Protein AF-A0AAW0XT68-F1 (afdb_monomer_lite)

InterPro domains:
  IPR008476 Protein PBDC1, metazoa/fungi [PTHR13410] (54-201)
  IPR021148 Polysaccharide biosynthesis domain [PF04669] (65-189)
  IPR023139 PBDC1-like domain superfamily [G3DSA:1.10.3560.10] (61-191)

Organism: Cherax quadricarinatus (NCBI:txid27406)

Foldseek 3Di:
DDDDDDDPPPPDDDDPPDPDPDAPVRLCVQQVVDDDPPDDDDDDDDDDDDDDPPPPVPPPRPVVVRVVLVVVQVVVQLVVLLCLQPDQLLPDDPDPCLVVLQVLLCVLCVPADLQAHDPCCRRPPVNSVSVVVVLVVCPVPDPQQQRKHKDFRHLQDGDDPVGIDIDGPSVRSNSSSCCSNVVSSVNSNVVDHRDDDDDDPPD

Radius of gyration: 21.52 Å; chains: 1; bounding box: 59×47×76 Å

Secondary structure (DSSP, 8-state):
-----------PPPPGGG-PPPPHHHHHHHTTSS---------------------GGGS---HHHHHHHHHHHHHHHHHHHHHHHHS-GGG--SSTTHHHHHHHHHHH-TT--SSB--THHHHSHHHHHHHHHHHHHTTTTSTTTT-EEEEESBTTS---TTSEEEEEHHHHHHHHHHHHHHTTTTTHHHH--PPP-------

Sequence (203 aa):
CGGGARVSTQLQAPTPENRRMPTQEEIFAELGIFGDVATAGGGGGAGKSGGAAINAEELGNDSTMEELWAMKAMEHSEIHFNLLCAVDPRLLKLTPKDDVIYSSFRKEFPDFNVGKLVENDLKSPDAKEKWRPFCMAFEKEIEDYSFATLVRIDSEDEYSESNTILVTRIQFFCIEIARNREGFNDSIRTKFKPKPRTKKNRQ

Structure (mmCIF, N/CA/C/O backbone):
data_AF-A0AAW0XT68-F1
#
_entry.id   AF-A0AAW0XT68-F1
#
loop_
_atom_site.group_PDB
_atom_site.id
_atom_site.type_symbol
_atom_site.label_atom_id
_atom_site.label_alt_id
_atom_site.label_comp_id
_atom_site.label_asym_id
_atom_site.label_entity_id
_atom_site.label_seq_id
_atom_site.pdbx_PDB_ins_code
_atom_site.Cartn_x
_atom_site.Cartn_y
_atom_site.Cartn_z
_atom_site.occupancy
_atom_site.B_iso_or_equiv
_atom_site.auth_seq_id
_atom_site.auth_comp_id
_atom_site.auth_asym_id
_atom_site.auth_atom_id
_atom_site.pdbx_PDB_model_num
ATOM 1 N N . CYS A 1 1 ? -14.176 7.448 62.639 1.00 39.59 1 CYS A N 1
ATOM 2 C CA . CYS A 1 1 ? -14.720 7.790 61.309 1.00 39.59 1 CYS A CA 1
ATOM 3 C C . CYS A 1 1 ? -13.576 8.248 60.411 1.00 39.59 1 CYS A C 1
ATOM 5 O O . CYS A 1 1 ? -13.197 9.407 60.484 1.00 39.59 1 CYS A O 1
ATOM 7 N N . GLY A 1 2 ? -12.960 7.336 59.655 1.00 35.56 2 GLY A N 1
ATOM 8 C CA . GLY A 1 2 ? -11.894 7.656 58.699 1.00 35.56 2 GLY A CA 1
ATOM 9 C C . GLY A 1 2 ? -12.381 7.341 57.290 1.00 35.56 2 GLY A C 1
ATOM 10 O O . GLY A 1 2 ? -12.535 6.171 56.953 1.00 35.56 2 GLY A O 1
ATOM 11 N N . GLY A 1 3 ? -12.699 8.373 56.509 1.00 35.31 3 GLY A N 1
ATOM 12 C CA . GLY A 1 3 ? -13.118 8.242 55.115 1.00 35.31 3 GLY A CA 1
ATOM 13 C C . GLY A 1 3 ? -11.907 8.319 54.193 1.00 35.31 3 GLY A C 1
ATOM 14 O O . GLY A 1 3 ? -11.334 9.390 54.024 1.00 35.31 3 GLY A O 1
ATOM 15 N N . GLY A 1 4 ? -11.512 7.184 53.615 1.00 34.31 4 GLY A N 1
ATOM 16 C CA . GLY A 1 4 ? -10.516 7.129 52.548 1.00 34.31 4 GLY A CA 1
ATOM 17 C C . GLY A 1 4 ? -11.136 7.558 51.219 1.00 34.31 4 GLY A C 1
ATOM 18 O O . GLY A 1 4 ? -12.029 6.886 50.705 1.00 34.31 4 GLY A O 1
ATOM 19 N N . ALA A 1 5 ? -10.667 8.674 50.665 1.00 40.66 5 ALA A N 1
ATOM 20 C CA . ALA A 1 5 ? -11.022 9.113 49.322 1.00 40.66 5 ALA A CA 1
ATOM 21 C C . ALA A 1 5 ? -10.299 8.234 48.287 1.00 40.66 5 ALA A C 1
ATOM 23 O O . ALA A 1 5 ? -9.075 8.263 48.172 1.00 40.66 5 ALA A O 1
ATOM 24 N N . ARG A 1 6 ? -11.063 7.432 47.537 1.00 41.00 6 ARG A N 1
ATOM 25 C CA . ARG A 1 6 ? -10.581 6.742 46.335 1.00 41.00 6 ARG A CA 1
ATOM 26 C C . ARG A 1 6 ? -10.394 7.775 45.225 1.00 41.00 6 ARG A C 1
ATOM 28 O O . ARG A 1 6 ? -11.376 8.295 44.700 1.00 41.00 6 ARG A O 1
ATOM 35 N N . VAL A 1 7 ? -9.147 8.048 44.854 1.00 40.44 7 VAL A N 1
ATOM 36 C CA . VAL A 1 7 ? -8.821 8.768 43.618 1.00 40.44 7 VAL A CA 1
ATOM 37 C C . VAL A 1 7 ? -9.140 7.825 42.458 1.00 40.44 7 VAL A C 1
ATOM 39 O O . VAL A 1 7 ? -8.457 6.826 42.254 1.00 40.44 7 VAL A O 1
ATOM 42 N N . SER A 1 8 ? -10.239 8.094 41.753 1.00 37.78 8 SER A N 1
ATOM 43 C CA . SER A 1 8 ? -10.549 7.427 40.487 1.00 37.78 8 SER A CA 1
ATOM 44 C C . SER A 1 8 ? -9.688 8.058 39.402 1.00 37.78 8 SER A C 1
ATOM 46 O O . SER A 1 8 ? -9.983 9.157 38.940 1.00 37.78 8 SER A O 1
ATOM 48 N N . THR A 1 9 ? -8.615 7.379 39.010 1.00 39.28 9 THR A N 1
ATOM 49 C CA . THR A 1 9 ? -7.841 7.730 37.819 1.00 39.28 9 THR A CA 1
ATOM 50 C C . THR A 1 9 ? -8.699 7.389 36.600 1.00 39.28 9 THR A C 1
ATOM 52 O O . THR A 1 9 ? -8.754 6.238 36.171 1.00 39.28 9 THR A O 1
ATOM 55 N N . GLN A 1 10 ? -9.449 8.365 36.086 1.00 37.78 10 GLN A N 1
ATOM 56 C CA . GLN A 1 10 ? -10.095 8.241 34.781 1.00 37.78 10 GLN A CA 1
ATOM 57 C C . GLN A 1 10 ? -8.992 8.112 33.726 1.00 37.78 10 GLN A C 1
ATOM 59 O O . GLN A 1 10 ? -8.174 9.016 33.568 1.00 37.78 10 GLN A O 1
ATOM 64 N N . LEU A 1 11 ? -8.964 6.979 33.018 1.00 41.09 11 LEU A N 1
ATOM 65 C CA . LEU A 1 11 ? -8.266 6.864 31.741 1.00 41.09 11 LEU A CA 1
ATOM 66 C C . LEU A 1 11 ? -8.925 7.866 30.786 1.00 41.09 11 LEU A C 1
ATOM 68 O O . LEU A 1 11 ? -10.028 7.635 30.290 1.00 41.09 11 LEU A O 1
ATOM 72 N N . GLN A 1 12 ? -8.278 9.007 30.582 1.00 32.00 12 GLN A N 1
ATOM 73 C CA . GLN A 1 12 ? -8.699 9.990 29.597 1.00 32.00 12 GLN A CA 1
ATOM 74 C C . GLN A 1 12 ? -8.360 9.427 28.210 1.00 32.00 12 GLN A C 1
ATOM 76 O O . GLN A 1 12 ? -7.193 9.177 27.911 1.00 32.00 12 GL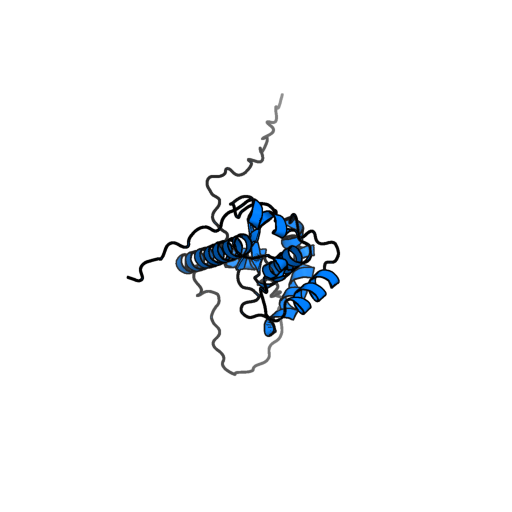N A O 1
ATOM 81 N N . ALA A 1 13 ? -9.373 9.191 27.374 1.00 34.94 13 ALA A N 1
ATOM 82 C CA . ALA A 1 13 ? -9.155 8.864 25.969 1.00 34.94 13 ALA A CA 1
ATOM 83 C C . ALA A 1 13 ? -8.429 10.039 25.277 1.00 34.94 13 ALA A C 1
ATOM 85 O O . ALA A 1 13 ? -8.786 11.193 25.540 1.00 34.94 13 ALA A O 1
ATOM 86 N N . PRO A 1 14 ? -7.419 9.788 24.424 1.00 36.59 14 PRO A N 1
ATOM 87 C CA . PRO A 1 14 ? -6.657 10.856 23.785 1.00 36.59 14 PRO A CA 1
ATOM 88 C C . PRO A 1 14 ? -7.547 11.670 22.834 1.00 36.59 14 PRO A C 1
ATOM 90 O O . PRO A 1 14 ? -8.273 11.118 22.007 1.00 36.59 14 PRO A O 1
ATOM 93 N N . THR A 1 15 ? -7.508 12.996 22.978 1.00 33.25 15 THR A N 1
ATOM 94 C CA . THR A 1 15 ? -8.238 13.963 22.150 1.00 33.25 15 THR A CA 1
ATOM 95 C C . THR A 1 15 ? -7.598 14.121 20.759 1.00 33.25 15 THR A C 1
ATOM 97 O O . THR A 1 15 ? -6.393 13.918 20.604 1.00 33.25 15 THR A O 1
ATOM 100 N N . PRO A 1 16 ? -8.378 14.511 19.731 1.00 44.88 16 PRO A N 1
ATOM 101 C CA . PRO A 1 16 ? -7.946 14.514 18.326 1.00 44.88 16 PRO A CA 1
ATOM 102 C C . PRO A 1 16 ? -6.938 15.616 17.942 1.00 44.88 16 PRO A C 1
ATOM 104 O O . PRO A 1 16 ? -6.528 15.677 16.789 1.00 44.88 16 PRO A O 1
ATOM 107 N N . GLU A 1 17 ? -6.521 16.481 18.869 1.00 32.38 17 GLU A N 1
ATOM 108 C CA . GLU A 1 17 ? -5.770 17.711 18.564 1.00 32.38 17 GLU A CA 1
ATOM 109 C C . GLU A 1 17 ? -4.236 17.558 18.620 1.00 32.38 17 GLU A C 1
ATOM 111 O O . GLU A 1 17 ? -3.517 18.529 18.423 1.00 32.38 17 GLU A O 1
ATOM 116 N N . ASN A 1 18 ? -3.695 16.354 18.848 1.00 38.09 18 ASN A N 1
ATOM 117 C CA . ASN A 1 18 ? -2.235 16.177 18.913 1.00 38.09 18 ASN A CA 1
ATOM 118 C C . ASN A 1 18 ? -1.701 14.894 18.253 1.00 38.09 18 ASN A C 1
ATOM 120 O O . ASN A 1 18 ? -0.734 14.296 18.727 1.00 38.09 18 ASN A O 1
ATOM 124 N N . ARG A 1 19 ? -2.311 14.452 17.145 1.00 49.34 19 ARG A N 1
ATOM 125 C CA . ARG A 1 19 ? -1.776 13.338 16.343 1.00 49.34 19 ARG A CA 1
ATOM 126 C C . ARG A 1 19 ? -0.662 13.825 15.413 1.00 49.34 19 ARG A C 1
ATOM 128 O O . ARG A 1 19 ? -0.880 14.092 14.236 1.00 49.34 19 ARG A O 1
ATOM 135 N N . ARG A 1 20 ? 0.546 13.948 15.968 1.00 49.12 20 ARG A N 1
ATOM 136 C CA . ARG A 1 20 ? 1.791 14.058 15.193 1.00 49.12 20 ARG A CA 1
ATOM 137 C C . ARG A 1 20 ? 2.015 12.735 14.448 1.00 49.12 20 ARG A C 1
ATOM 139 O O . ARG A 1 20 ? 1.831 11.673 15.039 1.00 49.12 20 ARG A O 1
ATOM 146 N N . MET A 1 21 ? 2.395 12.791 13.169 1.00 42.56 21 MET A N 1
ATOM 147 C CA . MET A 1 21 ? 2.857 11.591 12.462 1.00 42.56 21 MET A CA 1
ATOM 148 C C . MET A 1 21 ? 4.129 11.055 13.137 1.00 42.56 21 MET A C 1
ATOM 150 O O . MET A 1 21 ? 5.000 11.865 13.463 1.00 42.56 21 MET A O 1
ATOM 154 N N . PRO A 1 22 ? 4.230 9.733 13.360 1.00 50.94 22 PRO A N 1
ATOM 155 C CA . PRO A 1 22 ? 5.376 9.141 14.036 1.00 50.94 22 PRO A CA 1
ATOM 156 C C . PRO A 1 22 ? 6.672 9.444 13.276 1.00 50.94 22 PRO A C 1
ATOM 158 O O . PRO A 1 22 ? 6.685 9.484 12.044 1.00 50.94 22 PRO A O 1
ATOM 161 N N . THR A 1 23 ? 7.749 9.700 14.013 1.00 51.59 23 THR A N 1
ATOM 162 C CA . THR A 1 23 ? 9.077 10.008 13.464 1.00 51.59 23 THR A CA 1
ATOM 163 C C . THR A 1 23 ? 9.665 8.807 12.737 1.00 51.59 23 THR A C 1
ATOM 165 O O . THR A 1 23 ? 9.263 7.677 12.965 1.00 51.59 23 THR A O 1
ATOM 168 N N . GLN A 1 24 ? 10.668 9.004 11.886 1.00 47.56 24 GLN A N 1
ATOM 169 C CA . GLN A 1 24 ? 11.409 7.913 11.240 1.00 47.56 24 GLN A CA 1
ATOM 170 C C . GLN A 1 24 ? 11.837 6.802 12.213 1.00 47.56 24 GLN A C 1
ATOM 172 O O . GLN A 1 24 ? 11.720 5.618 11.901 1.00 47.56 24 GLN A O 1
ATOM 177 N N . GLU A 1 25 ? 12.340 7.185 13.381 1.00 54.19 25 GLU A N 1
ATOM 178 C CA . GLU A 1 25 ? 12.801 6.255 14.407 1.00 54.19 25 GLU A CA 1
ATOM 179 C C . GLU A 1 25 ? 11.629 5.560 15.091 1.00 54.19 25 GLU A C 1
ATOM 181 O O . GLU A 1 25 ? 11.692 4.358 15.319 1.00 54.19 25 GLU A O 1
ATOM 186 N N . GLU A 1 26 ? 10.532 6.276 15.345 1.00 59.34 26 GLU A N 1
ATOM 187 C CA . GLU A 1 26 ? 9.291 5.693 15.853 1.00 59.34 26 GLU A CA 1
ATOM 188 C C . GLU A 1 26 ? 8.678 4.737 14.832 1.00 59.34 26 GLU A C 1
ATOM 190 O O . GLU A 1 26 ? 8.235 3.664 15.208 1.00 59.34 26 GLU A O 1
ATOM 195 N N . ILE A 1 27 ? 8.735 5.065 13.542 1.00 58.69 27 ILE A N 1
ATOM 196 C CA . ILE A 1 27 ? 8.301 4.231 12.422 1.00 58.69 27 ILE A CA 1
ATOM 197 C C . ILE A 1 27 ? 9.179 2.987 12.331 1.00 58.69 27 ILE A C 1
ATOM 199 O O . ILE A 1 27 ? 8.672 1.881 12.191 1.00 58.69 27 ILE A O 1
ATOM 203 N N . PHE A 1 28 ? 10.499 3.129 12.419 1.00 58.59 28 PHE A N 1
ATOM 204 C CA . PHE A 1 28 ? 11.420 1.996 12.356 1.00 58.59 28 PHE A CA 1
ATOM 205 C C . PHE A 1 28 ? 11.386 1.135 13.622 1.00 58.59 28 PHE A C 1
ATOM 207 O O . PHE A 1 28 ? 11.528 -0.083 13.513 1.00 58.59 28 PHE A O 1
ATOM 214 N N . ALA A 1 29 ? 11.127 1.715 14.793 1.00 60.69 29 ALA A N 1
ATOM 215 C CA . ALA A 1 29 ? 10.884 0.993 16.040 1.00 60.69 29 ALA A CA 1
ATOM 216 C C . ALA A 1 29 ? 9.503 0.307 16.034 1.00 60.69 29 ALA A C 1
ATOM 218 O O . ALA A 1 29 ? 9.359 -0.851 16.440 1.00 60.69 29 ALA A O 1
ATOM 219 N N . GLU A 1 30 ? 8.479 0.971 15.502 1.00 54.44 30 GLU A N 1
ATOM 220 C CA . GLU A 1 30 ? 7.121 0.447 15.360 1.00 54.44 30 GLU A CA 1
ATOM 221 C C . GLU A 1 30 ? 7.068 -0.673 14.318 1.00 54.44 30 GLU A C 1
ATOM 223 O O . GLU A 1 30 ? 6.470 -1.713 14.577 1.00 54.44 30 GLU A O 1
ATOM 228 N N . LEU A 1 31 ? 7.775 -0.541 13.199 1.00 52.94 31 LEU A N 1
ATOM 229 C CA . LEU A 1 31 ? 7.933 -1.592 12.190 1.00 52.94 31 LEU A CA 1
ATOM 230 C C . LEU A 1 31 ? 8.998 -2.631 12.587 1.00 52.94 31 LEU A C 1
ATOM 232 O O . LEU A 1 31 ? 9.170 -3.636 11.899 1.00 52.94 31 LEU A O 1
ATOM 236 N N . GLY A 1 32 ? 9.701 -2.419 13.707 1.00 50.62 32 GLY A N 1
ATOM 237 C CA . GLY A 1 32 ? 10.701 -3.336 14.249 1.00 50.62 32 GLY A CA 1
ATOM 238 C C . GLY A 1 32 ? 11.903 -3.568 13.329 1.00 50.62 32 GLY A C 1
ATOM 239 O O . GLY A 1 32 ? 12.509 -4.633 13.421 1.00 50.62 32 GLY A O 1
ATOM 240 N N . ILE A 1 33 ? 12.220 -2.612 12.453 1.00 51.62 33 ILE A N 1
ATOM 241 C CA . ILE A 1 33 ? 13.300 -2.667 11.452 1.00 51.62 33 ILE A CA 1
ATOM 242 C C . ILE A 1 33 ? 14.661 -2.366 12.098 1.00 51.62 33 ILE A C 1
ATOM 244 O O . ILE A 1 33 ? 15.678 -2.899 11.664 1.00 51.62 33 ILE A O 1
ATOM 248 N N . PHE A 1 34 ? 14.677 -1.598 13.191 1.00 40.31 34 PHE A N 1
ATOM 249 C CA . PHE A 1 34 ? 15.833 -1.459 14.075 1.00 40.31 34 PHE A CA 1
ATOM 250 C C . PHE A 1 34 ? 15.418 -1.793 15.508 1.00 40.31 34 PHE A C 1
ATOM 252 O O . PHE A 1 34 ? 14.593 -1.104 16.098 1.00 40.31 34 PHE A O 1
ATOM 259 N N . GLY A 1 35 ? 15.972 -2.872 16.061 1.00 33.50 35 GLY A N 1
ATOM 260 C CA . GLY A 1 35 ? 15.772 -3.228 17.465 1.00 33.50 35 GLY A CA 1
ATOM 261 C C . GLY A 1 35 ? 15.779 -4.728 17.701 1.00 33.50 35 GLY A C 1
ATOM 262 O O . GLY A 1 35 ? 14.713 -5.304 17.884 1.00 33.50 35 GLY A O 1
ATOM 263 N N . ASP A 1 36 ? 16.975 -5.315 17.611 1.00 31.72 36 ASP A N 1
ATOM 264 C CA . ASP A 1 36 ? 17.537 -6.262 18.586 1.00 31.72 36 ASP A CA 1
ATOM 265 C C . ASP A 1 36 ? 19.065 -6.319 18.376 1.00 31.72 36 ASP A C 1
ATOM 267 O O . ASP A 1 36 ? 19.634 -7.343 18.000 1.00 31.72 36 ASP A O 1
ATOM 271 N N . VAL A 1 37 ? 19.767 -5.199 18.611 1.00 36.12 37 VA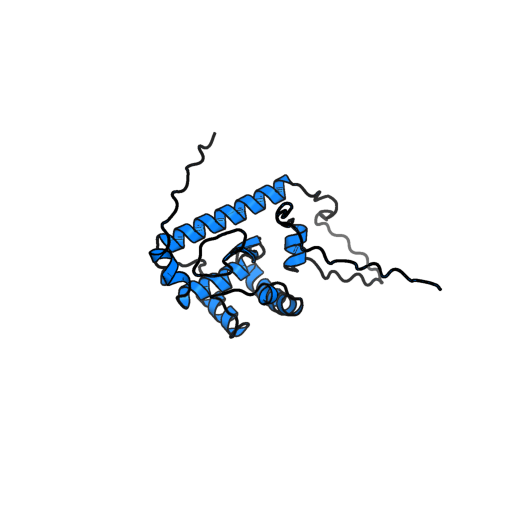L A N 1
ATOM 272 C CA . VAL A 1 37 ? 21.169 -5.309 19.042 1.00 36.12 37 VAL A CA 1
ATOM 273 C C . VAL A 1 37 ? 21.118 -5.573 20.542 1.00 36.12 37 VAL A C 1
ATOM 275 O O . VAL A 1 37 ? 21.054 -4.674 21.376 1.00 36.12 37 VAL A O 1
ATOM 278 N N . ALA A 1 38 ? 21.011 -6.852 20.887 1.00 33.16 38 ALA A N 1
ATOM 279 C CA . ALA A 1 38 ? 21.113 -7.283 22.265 1.00 33.16 38 ALA A CA 1
ATOM 280 C C . ALA A 1 38 ? 22.510 -6.920 22.789 1.00 33.16 38 ALA A C 1
ATOM 282 O O . ALA A 1 38 ? 23.517 -7.533 22.435 1.00 33.16 38 ALA A O 1
ATOM 283 N N . THR A 1 39 ? 22.558 -5.912 23.653 1.00 33.41 39 THR A N 1
ATOM 284 C CA . THR A 1 39 ? 23.671 -5.664 24.564 1.00 33.41 39 THR A CA 1
ATOM 285 C C . THR A 1 39 ? 23.817 -6.871 25.494 1.00 33.41 39 THR A C 1
ATOM 287 O O . THR A 1 39 ? 23.063 -7.021 26.452 1.00 33.41 39 THR A O 1
ATOM 290 N N . ALA A 1 40 ? 24.807 -7.725 25.232 1.00 34.84 40 ALA A N 1
ATOM 291 C CA . ALA A 1 40 ? 25.359 -8.675 26.196 1.00 34.84 40 ALA A CA 1
ATOM 292 C C . ALA A 1 40 ? 26.874 -8.780 25.955 1.00 34.84 40 ALA A C 1
ATOM 294 O O . ALA A 1 40 ? 27.324 -9.130 24.867 1.00 34.84 40 ALA A O 1
ATOM 295 N N . GLY A 1 41 ? 27.660 -8.363 26.948 1.00 30.69 41 GLY A N 1
ATOM 296 C CA . GLY A 1 41 ? 29.086 -8.086 26.801 1.00 30.69 41 GLY A CA 1
ATOM 297 C C . GLY A 1 41 ? 30.035 -9.286 26.872 1.00 30.69 41 GLY A C 1
ATOM 298 O O . GLY A 1 41 ? 29.674 -10.377 27.302 1.00 30.69 41 GLY A O 1
ATOM 299 N N . GLY A 1 42 ? 31.302 -8.995 26.550 1.00 29.19 42 GLY A N 1
ATOM 300 C CA . GLY A 1 42 ? 32.483 -9.691 27.073 1.00 29.19 42 GLY A CA 1
ATOM 301 C C . GLY A 1 42 ? 33.358 -10.418 26.044 1.00 29.19 42 GLY A C 1
ATOM 302 O O . GLY A 1 42 ? 33.003 -11.495 25.588 1.00 29.19 42 GLY A O 1
ATOM 303 N N . GLY A 1 43 ? 34.566 -9.891 25.793 1.00 27.86 43 GLY A N 1
ATOM 304 C CA . GLY A 1 43 ? 35.708 -10.665 25.269 1.00 27.86 43 GLY A CA 1
ATOM 305 C C . GLY A 1 43 ? 36.375 -10.073 24.025 1.00 27.86 43 GLY A C 1
ATOM 306 O O . GLY A 1 43 ? 35.794 -10.067 22.950 1.00 27.86 43 GLY A O 1
ATOM 307 N N . GLY A 1 44 ? 37.600 -9.561 24.183 1.00 31.77 44 GLY A N 1
ATOM 308 C CA . GLY A 1 44 ? 38.326 -8.790 23.171 1.00 31.77 44 GLY A CA 1
ATOM 309 C C . GLY A 1 44 ? 38.928 -9.568 21.995 1.00 31.77 44 GLY A C 1
ATOM 310 O O . GLY A 1 44 ? 39.074 -10.785 22.017 1.00 31.77 44 GLY A O 1
ATOM 311 N N . GLY A 1 45 ? 39.355 -8.805 20.986 1.00 28.78 45 GLY A N 1
ATOM 312 C CA . GLY A 1 45 ? 40.148 -9.276 19.852 1.00 28.78 45 GLY A CA 1
ATOM 313 C C . GLY A 1 45 ? 40.401 -8.141 18.859 1.00 28.78 45 GLY A C 1
ATOM 314 O O . GLY A 1 45 ? 39.471 -7.619 18.257 1.00 28.78 45 GLY A O 1
ATOM 315 N N . ALA A 1 46 ? 41.657 -7.718 18.733 1.00 41.44 46 ALA A N 1
ATOM 316 C CA . ALA A 1 46 ? 42.088 -6.626 17.868 1.00 41.44 46 ALA A CA 1
ATOM 317 C C . ALA A 1 46 ? 41.920 -6.952 16.370 1.00 41.44 46 ALA A C 1
ATOM 319 O O . ALA A 1 46 ? 42.314 -8.024 15.921 1.00 41.44 46 ALA A O 1
ATOM 320 N N . GLY A 1 47 ? 41.436 -5.982 15.588 1.00 32.28 47 GLY A N 1
ATOM 321 C CA . GLY A 1 47 ? 41.417 -6.044 14.125 1.00 32.28 47 GLY A CA 1
ATOM 322 C C . GLY A 1 47 ? 41.034 -4.701 13.501 1.00 32.28 47 GLY A C 1
ATOM 323 O O . GLY A 1 47 ? 39.861 -4.363 13.414 1.00 32.28 47 GLY A O 1
ATOM 324 N N . LYS A 1 48 ? 42.030 -3.916 13.072 1.00 37.09 48 LYS A N 1
ATOM 325 C CA . LYS A 1 48 ? 41.848 -2.709 12.248 1.00 37.09 48 LYS A CA 1
ATOM 326 C C . LYS A 1 48 ? 41.419 -3.100 10.829 1.00 37.09 48 LYS A C 1
ATOM 328 O O . LYS A 1 48 ? 42.151 -3.837 10.180 1.00 37.09 48 LYS A O 1
ATOM 333 N N . SER A 1 49 ? 40.354 -2.501 10.299 1.00 31.66 49 SER A N 1
ATOM 334 C CA . SER A 1 49 ? 40.308 -1.989 8.915 1.00 31.66 49 SER A CA 1
ATOM 335 C C . SER A 1 49 ? 39.064 -1.117 8.720 1.00 31.66 49 SER A C 1
ATOM 337 O O . SER A 1 49 ? 38.020 -1.371 9.309 1.00 31.66 49 SER A O 1
ATOM 339 N N . GLY A 1 50 ? 39.241 -0.012 7.997 1.00 41.00 50 GLY A N 1
ATOM 340 C CA . GLY A 1 50 ? 38.311 1.107 7.956 1.00 41.00 50 GLY A CA 1
ATOM 341 C C . GLY A 1 50 ? 37.048 0.867 7.133 1.00 41.00 50 GLY A C 1
ATOM 342 O O . GLY A 1 50 ? 37.082 0.310 6.041 1.00 41.00 50 GLY A O 1
ATOM 343 N N . GLY A 1 51 ? 35.960 1.404 7.663 1.00 29.27 51 GLY A N 1
ATOM 344 C CA . GLY A 1 51 ? 34.711 1.741 6.997 1.00 29.27 51 GLY A CA 1
ATOM 345 C C . GLY A 1 51 ? 34.017 2.710 7.946 1.00 29.27 51 GLY A C 1
ATOM 346 O O . GLY A 1 51 ? 33.943 2.419 9.137 1.00 29.27 51 GLY A O 1
ATOM 347 N N . ALA A 1 52 ? 33.663 3.901 7.469 1.00 34.09 52 ALA A N 1
ATOM 348 C CA . ALA A 1 52 ? 33.161 4.994 8.292 1.00 34.09 52 ALA A CA 1
ATOM 349 C C . ALA A 1 52 ? 32.021 4.516 9.206 1.00 34.09 52 ALA A C 1
ATOM 351 O O . ALA A 1 52 ? 30.929 4.202 8.737 1.00 34.09 52 ALA A O 1
ATOM 352 N N . ALA A 1 53 ? 32.300 4.457 10.509 1.00 36.88 53 ALA A N 1
ATOM 353 C CA . ALA A 1 53 ? 31.268 4.402 11.523 1.00 36.88 53 ALA A CA 1
ATOM 354 C C . ALA A 1 53 ? 30.531 5.738 11.441 1.00 36.88 53 ALA A C 1
ATOM 356 O O . ALA A 1 53 ? 31.021 6.765 11.905 1.00 36.88 53 ALA A O 1
ATOM 357 N N . ILE A 1 54 ? 29.393 5.731 10.758 1.00 36.91 54 ILE A N 1
ATOM 358 C CA . ILE A 1 54 ? 28.396 6.781 10.904 1.00 36.91 54 ILE A CA 1
ATOM 359 C C . ILE A 1 54 ? 27.935 6.642 12.355 1.00 36.91 54 ILE A C 1
ATOM 361 O O . ILE A 1 54 ? 27.283 5.656 12.699 1.00 36.91 54 ILE A O 1
ATOM 365 N N . ASN A 1 55 ? 28.383 7.540 13.234 1.00 32.25 55 ASN A N 1
ATOM 366 C CA . ASN A 1 55 ? 27.882 7.582 14.602 1.00 32.25 55 ASN A CA 1
ATOM 367 C C . ASN A 1 55 ? 26.376 7.846 14.505 1.00 32.25 55 ASN A C 1
ATOM 369 O O . ASN A 1 55 ? 25.963 8.911 14.051 1.00 32.25 55 ASN A O 1
ATOM 373 N N . ALA A 1 56 ? 25.561 6.869 14.905 1.00 41.19 56 ALA A N 1
ATOM 374 C CA . ALA A 1 56 ? 24.099 6.969 14.912 1.00 41.19 56 ALA A CA 1
ATOM 375 C C . ALA A 1 56 ? 23.584 8.122 15.800 1.00 41.19 56 ALA A C 1
ATOM 377 O O . ALA A 1 56 ? 22.429 8.510 15.707 1.00 41.19 56 ALA A O 1
ATOM 378 N N . GLU A 1 57 ? 24.459 8.689 16.629 1.00 42.16 57 GLU A N 1
ATOM 379 C CA . GLU A 1 57 ? 24.196 9.793 17.552 1.00 42.16 57 GLU A CA 1
ATOM 380 C C . GLU A 1 57 ? 24.279 11.181 16.877 1.00 42.16 57 GLU A C 1
ATOM 382 O O . GLU A 1 57 ? 23.893 12.176 17.485 1.00 42.16 57 GLU A O 1
ATOM 387 N N . GLU A 1 58 ? 24.754 11.263 15.623 1.00 42.38 58 GLU A N 1
ATOM 388 C CA . GLU A 1 58 ? 24.837 12.501 14.820 1.00 42.38 58 GLU A CA 1
ATOM 389 C C . GLU A 1 58 ? 23.837 12.519 13.646 1.00 42.38 58 GLU A C 1
ATOM 391 O O . GLU A 1 58 ? 23.857 13.410 12.802 1.00 42.38 58 GLU A O 1
ATOM 396 N N . LEU A 1 59 ? 22.902 11.568 13.595 1.00 45.84 59 LEU A N 1
ATOM 397 C CA . LEU A 1 59 ? 21.650 11.753 12.860 1.00 45.84 59 LEU A CA 1
ATOM 398 C C . LEU A 1 59 ? 20.672 12.436 13.813 1.00 45.84 59 LEU A C 1
ATOM 400 O O . LEU A 1 59 ? 19.729 11.837 14.316 1.00 45.84 59 LEU A O 1
ATOM 404 N N . GLY A 1 60 ? 20.966 13.702 14.122 1.00 40.72 60 GLY A N 1
ATOM 405 C CA . GLY A 1 60 ? 20.025 14.566 14.817 1.00 40.72 60 GLY A CA 1
ATOM 406 C C . GLY A 1 60 ? 18.693 14.513 14.083 1.00 40.72 60 GLY A C 1
ATOM 407 O O . GLY A 1 60 ? 18.671 14.526 12.856 1.00 40.72 60 GLY A O 1
ATOM 408 N N . ASN A 1 61 ? 17.609 14.398 14.843 1.00 51.78 61 ASN A N 1
ATOM 409 C CA . ASN A 1 61 ? 16.254 14.294 14.333 1.00 51.78 61 ASN A CA 1
ATOM 410 C C . ASN A 1 61 ? 15.906 15.532 13.481 1.00 51.78 61 ASN A C 1
ATOM 412 O O . ASN A 1 61 ? 15.369 16.527 13.976 1.00 51.78 61 ASN A O 1
ATOM 416 N N . ASP A 1 62 ? 16.295 15.508 12.209 1.00 55.00 62 ASP A N 1
ATOM 417 C CA . ASP A 1 62 ? 16.064 16.567 11.245 1.00 55.00 62 ASP A CA 1
ATOM 418 C C . ASP A 1 62 ? 14.568 16.532 10.951 1.00 55.00 62 ASP A C 1
ATOM 420 O O . ASP A 1 62 ? 14.095 15.708 10.171 1.00 55.00 62 ASP A O 1
ATOM 424 N N . SER A 1 63 ? 13.793 17.423 11.577 1.00 64.06 63 SER A N 1
ATOM 425 C CA . SER A 1 63 ? 12.360 17.571 11.271 1.00 64.06 63 SER A CA 1
ATOM 426 C C . SER A 1 63 ? 12.131 17.739 9.760 1.00 64.06 63 SER A C 1
ATOM 428 O O . SER A 1 63 ? 11.147 17.253 9.216 1.00 64.06 63 SER A O 1
ATOM 430 N N . THR A 1 64 ? 13.113 18.306 9.053 1.00 72.44 64 THR A N 1
ATOM 431 C CA . THR A 1 64 ? 13.185 18.362 7.589 1.00 72.44 64 THR A CA 1
ATOM 432 C C . THR A 1 64 ? 13.139 16.980 6.919 1.00 72.44 64 THR A C 1
ATOM 434 O O . THR A 1 64 ? 12.479 16.809 5.898 1.00 72.44 64 THR A O 1
ATOM 437 N N . MET A 1 65 ? 13.838 15.979 7.456 1.00 66.25 65 MET A N 1
ATOM 438 C CA . MET A 1 65 ? 13.878 14.620 6.909 1.00 66.25 65 MET A CA 1
ATOM 439 C C . MET A 1 65 ? 12.558 13.883 7.149 1.00 66.25 65 MET A C 1
ATOM 441 O O . MET A 1 65 ? 12.030 13.269 6.221 1.00 66.25 65 MET A O 1
ATOM 445 N N . GLU A 1 66 ? 11.984 14.023 8.347 1.00 69.94 66 GLU A N 1
ATOM 446 C CA . GLU A 1 66 ? 10.648 13.504 8.672 1.00 69.94 66 GLU A CA 1
ATOM 447 C C . GLU A 1 66 ? 9.582 14.089 7.735 1.00 69.94 66 GLU A C 1
ATOM 449 O O . GLU A 1 66 ? 8.770 13.355 7.167 1.00 69.94 66 GLU A O 1
ATOM 454 N N . GLU A 1 67 ? 9.620 15.405 7.508 1.00 75.75 67 GLU A N 1
ATOM 455 C CA . GLU A 1 67 ? 8.724 16.094 6.578 1.00 75.75 67 GLU A CA 1
ATOM 456 C C . GLU A 1 67 ? 8.896 15.594 5.139 1.00 75.75 67 GLU A C 1
ATOM 458 O O . GLU A 1 67 ? 7.907 15.332 4.449 1.00 75.75 67 GLU A O 1
ATOM 463 N N . LEU A 1 68 ? 10.136 15.412 4.673 1.00 78.88 68 LEU A N 1
ATOM 464 C CA . LEU A 1 68 ? 10.424 14.867 3.341 1.00 78.88 68 LEU A CA 1
ATOM 465 C C . LEU A 1 68 ? 9.871 13.455 3.162 1.00 78.88 68 LEU A C 1
ATOM 467 O O . LEU A 1 68 ? 9.370 13.110 2.088 1.00 78.88 68 LEU A O 1
ATOM 471 N N . TRP A 1 69 ? 9.938 12.640 4.205 1.00 78.31 69 TRP A N 1
ATOM 472 C CA . TRP A 1 69 ? 9.446 11.272 4.166 1.00 78.31 69 TRP A CA 1
ATOM 473 C C . TRP A 1 69 ? 7.932 11.203 4.209 1.00 78.31 69 TRP A C 1
ATOM 475 O O . TRP A 1 69 ? 7.340 10.506 3.384 1.00 78.31 69 TRP A O 1
ATOM 485 N N . ALA A 1 70 ? 7.303 11.986 5.081 1.00 80.94 70 ALA A N 1
ATOM 486 C CA . ALA A 1 70 ? 5.859 12.155 5.105 1.00 80.94 70 ALA A CA 1
ATOM 487 C C . ALA A 1 70 ? 5.334 12.641 3.745 1.00 80.94 70 ALA A C 1
ATOM 489 O O . ALA A 1 70 ? 4.402 12.056 3.192 1.00 80.94 70 ALA A O 1
ATOM 490 N N . MET A 1 71 ? 5.982 13.650 3.149 1.00 83.69 71 MET A N 1
ATOM 491 C CA . MET A 1 71 ? 5.644 14.136 1.809 1.00 83.69 71 MET A CA 1
ATOM 492 C C . MET A 1 71 ? 5.768 13.037 0.748 1.00 83.69 71 MET A C 1
ATOM 494 O O . MET A 1 71 ? 4.881 12.900 -0.092 1.00 83.69 71 MET A O 1
ATOM 498 N N . LYS A 1 72 ? 6.834 12.229 0.790 1.00 86.94 72 LYS A N 1
ATOM 499 C CA . LYS A 1 72 ? 7.061 11.147 -0.179 1.00 86.94 72 LYS A CA 1
ATOM 500 C C . LYS A 1 72 ? 6.067 9.994 -0.012 1.00 86.94 72 LYS A C 1
ATOM 502 O O . LYS A 1 72 ? 5.589 9.459 -1.012 1.00 86.94 72 LYS A O 1
ATOM 507 N N . ALA A 1 73 ? 5.720 9.629 1.221 1.00 87.88 73 ALA A N 1
ATOM 508 C CA . ALA A 1 73 ? 4.718 8.606 1.512 1.00 87.88 73 ALA A CA 1
ATOM 509 C C . ALA A 1 73 ? 3.308 9.056 1.083 1.00 87.88 73 ALA A C 1
ATOM 511 O O . ALA A 1 73 ? 2.568 8.276 0.476 1.00 87.88 73 ALA A O 1
ATOM 512 N N . MET A 1 74 ? 2.971 10.329 1.313 1.00 88.00 74 MET A N 1
ATOM 513 C CA . MET A 1 74 ? 1.734 10.943 0.826 1.00 88.00 74 MET A CA 1
ATOM 514 C C . MET A 1 74 ? 1.686 10.980 -0.703 1.00 88.00 74 MET A C 1
ATOM 516 O O . MET A 1 74 ? 0.722 10.484 -1.284 1.00 88.00 74 MET A O 1
ATOM 520 N N . GLU A 1 75 ? 2.739 11.462 -1.371 1.00 88.62 75 GLU A N 1
ATOM 521 C CA . GLU A 1 75 ? 2.807 11.476 -2.840 1.00 88.62 75 GLU A CA 1
ATOM 522 C C . GLU A 1 75 ? 2.660 10.060 -3.420 1.00 88.62 75 GLU A C 1
ATOM 524 O O . GLU A 1 75 ? 1.905 9.855 -4.373 1.00 88.62 75 GLU A O 1
ATOM 529 N N . HIS A 1 76 ? 3.315 9.062 -2.818 1.00 90.94 76 HIS A N 1
ATOM 530 C CA . HIS A 1 76 ? 3.156 7.661 -3.203 1.00 90.94 76 HIS A CA 1
ATOM 531 C C . HIS A 1 76 ? 1.697 7.194 -3.089 1.00 90.94 76 HIS A C 1
ATOM 533 O O . HIS A 1 76 ? 1.174 6.589 -4.027 1.00 90.94 76 HIS A O 1
ATOM 539 N N . SER A 1 77 ? 1.023 7.503 -1.976 1.00 91.25 77 SER A N 1
ATOM 540 C CA . SER A 1 77 ? -0.378 7.124 -1.751 1.00 91.25 77 SER A CA 1
ATOM 541 C C . SER A 1 77 ? -1.332 7.760 -2.768 1.00 91.25 77 SER A C 1
ATOM 543 O O . SER A 1 77 ? -2.198 7.076 -3.316 1.00 91.25 77 SER A O 1
ATOM 545 N N . GLU A 1 78 ? -1.127 9.038 -3.102 1.00 90.62 78 GLU A N 1
ATOM 546 C CA . GLU A 1 78 ? -1.938 9.765 -4.078 1.00 90.62 78 GLU A CA 1
ATOM 547 C C . GLU A 1 78 ? -1.746 9.217 -5.492 1.00 90.62 78 GLU A C 1
ATOM 549 O O . GLU A 1 78 ? -2.719 8.993 -6.215 1.00 90.62 78 GLU A O 1
ATOM 554 N N . ILE A 1 79 ? -0.493 8.982 -5.897 1.00 91.62 79 ILE A N 1
ATOM 555 C CA . ILE A 1 79 ? -0.175 8.401 -7.206 1.00 91.62 79 ILE A CA 1
ATOM 556 C C . ILE A 1 79 ? -0.804 7.014 -7.316 1.00 91.62 79 ILE A C 1
ATOM 558 O O . ILE A 1 79 ? -1.494 6.734 -8.296 1.00 91.62 79 ILE A O 1
ATOM 562 N N . HIS A 1 80 ? -0.612 6.171 -6.303 1.00 93.00 80 HIS A N 1
ATOM 563 C CA . HIS A 1 80 ? -1.177 4.832 -6.271 1.00 93.00 80 HIS A CA 1
ATOM 564 C C . HIS A 1 80 ? -2.712 4.850 -6.352 1.00 93.00 80 HIS A C 1
ATOM 566 O O . HIS A 1 80 ? -3.296 4.157 -7.185 1.00 93.00 80 HIS A O 1
ATOM 572 N N . PHE A 1 81 ? -3.379 5.691 -5.558 1.00 93.06 81 PHE A N 1
ATOM 573 C CA . PHE A 1 81 ? -4.838 5.802 -5.587 1.00 93.06 81 PHE A CA 1
ATOM 574 C C . PHE A 1 81 ? -5.360 6.293 -6.943 1.00 93.06 81 PHE A C 1
ATOM 576 O O . PHE A 1 81 ? -6.343 5.768 -7.467 1.00 93.06 81 PHE A O 1
ATOM 583 N N . ASN A 1 82 ? -4.673 7.256 -7.558 1.00 92.31 82 ASN A N 1
ATOM 584 C CA . ASN A 1 82 ? -5.022 7.739 -8.891 1.00 92.31 82 ASN A CA 1
ATOM 585 C C . ASN A 1 82 ? -4.870 6.654 -9.963 1.00 92.31 82 ASN A C 1
ATOM 587 O O . ASN A 1 82 ? -5.700 6.591 -10.871 1.00 92.31 82 ASN A O 1
ATOM 591 N N . LEU A 1 83 ? -3.855 5.790 -9.856 1.00 92.06 83 LEU A N 1
ATOM 592 C CA . LEU A 1 83 ? -3.694 4.641 -10.750 1.00 92.06 83 LEU A CA 1
ATOM 593 C C . LEU A 1 83 ? -4.879 3.676 -10.632 1.00 92.06 83 LEU A C 1
ATOM 595 O O . LEU A 1 83 ? -5.441 3.302 -11.659 1.00 92.06 83 LEU A O 1
ATOM 599 N N . LEU A 1 84 ? -5.310 3.354 -9.407 1.00 91.81 84 LEU A N 1
ATOM 600 C CA . LEU A 1 84 ? -6.488 2.510 -9.163 1.00 91.81 84 LEU A CA 1
ATOM 601 C C . LEU A 1 84 ? -7.787 3.129 -9.701 1.00 91.81 84 LEU A C 1
ATOM 603 O O . LEU A 1 84 ? -8.674 2.416 -10.163 1.00 91.81 84 LEU A O 1
ATOM 607 N N . CYS A 1 85 ? -7.907 4.458 -9.675 1.00 91.62 85 CYS A N 1
ATOM 608 C CA . CYS A 1 85 ? -9.063 5.150 -10.244 1.00 91.62 85 CYS A CA 1
ATOM 609 C C . CYS A 1 85 ? -9.041 5.192 -11.785 1.00 91.62 85 CYS A C 1
ATOM 611 O O . CYS A 1 85 ? -10.091 5.327 -12.414 1.00 91.62 85 CYS A O 1
ATOM 613 N N . ALA A 1 86 ? -7.861 5.143 -12.407 1.00 89.56 86 ALA A N 1
ATOM 614 C CA . ALA A 1 86 ? -7.698 5.333 -13.849 1.00 89.56 86 ALA A CA 1
ATOM 615 C C . ALA A 1 86 ? -7.651 4.017 -14.640 1.00 89.56 86 ALA A C 1
ATOM 617 O O . ALA A 1 86 ? -8.148 3.960 -15.768 1.00 89.56 86 ALA A O 1
ATOM 618 N N . VAL A 1 87 ? -7.051 2.973 -14.068 1.00 89.12 87 VAL A N 1
ATOM 619 C CA . VAL A 1 87 ? -6.757 1.699 -14.736 1.00 89.12 87 VAL A CA 1
ATOM 620 C C . VAL A 1 87 ? -7.437 0.554 -13.987 1.00 89.12 87 VAL A C 1
ATOM 622 O O . VAL A 1 87 ? -7.720 0.658 -12.800 1.00 89.12 87 VAL A O 1
ATOM 625 N N . ASP A 1 88 ? -7.731 -0.539 -14.692 1.00 89.25 88 ASP A N 1
ATOM 626 C CA . ASP A 1 88 ? -8.178 -1.782 -14.059 1.00 89.25 88 ASP A CA 1
ATOM 627 C C . ASP A 1 88 ? -7.088 -2.309 -13.094 1.00 89.25 88 ASP A C 1
ATOM 629 O O . ASP A 1 88 ? -5.967 -2.572 -13.553 1.00 89.25 88 ASP A O 1
ATOM 633 N N . PRO A 1 89 ? -7.386 -2.481 -11.789 1.00 90.19 89 PRO A N 1
ATOM 634 C CA . PRO A 1 89 ? -6.424 -2.968 -10.801 1.00 90.19 89 PRO A CA 1
ATOM 635 C C . PRO A 1 89 ? -5.772 -4.301 -11.181 1.00 90.19 89 PRO A C 1
ATOM 637 O O . PRO A 1 89 ? -4.597 -4.513 -10.889 1.00 90.19 89 PRO A O 1
ATOM 640 N N . ARG A 1 90 ? -6.480 -5.183 -11.899 1.00 89.06 90 ARG A N 1
ATOM 641 C CA . ARG A 1 90 ? -5.958 -6.502 -12.307 1.00 89.06 90 ARG A CA 1
ATOM 642 C C . ARG A 1 90 ? -4.858 -6.420 -13.364 1.00 89.06 90 ARG A C 1
ATOM 644 O O . ARG A 1 90 ? -4.074 -7.355 -13.514 1.00 89.06 90 ARG A O 1
ATOM 651 N N . LEU A 1 91 ? -4.808 -5.318 -14.111 1.00 88.31 91 LEU A N 1
ATOM 652 C CA . LEU A 1 91 ? -3.777 -5.051 -15.117 1.00 88.31 91 LEU A CA 1
ATOM 653 C C . LEU A 1 91 ? -2.589 -4.272 -14.538 1.00 88.31 91 LEU A C 1
ATOM 655 O O . LEU A 1 91 ? -1.564 -4.125 -15.209 1.00 88.31 91 LEU A O 1
ATOM 659 N N . LEU A 1 92 ? -2.719 -3.765 -13.310 1.00 90.56 92 LEU A N 1
ATOM 660 C CA . LEU A 1 92 ? -1.690 -2.985 -12.645 1.00 90.56 92 LEU A CA 1
ATOM 661 C C . LEU A 1 92 ? -0.568 -3.908 -12.155 1.00 90.56 92 LEU A C 1
ATOM 663 O O . LEU A 1 92 ? -0.771 -4.727 -11.260 1.00 90.56 92 LEU A O 1
ATOM 667 N N . LYS A 1 93 ? 0.633 -3.742 -12.716 1.00 89.50 93 LYS A N 1
ATOM 668 C CA . LYS A 1 93 ? 1.854 -4.363 -12.191 1.00 89.50 93 LYS A CA 1
ATOM 669 C C . LYS A 1 93 ? 2.612 -3.354 -11.343 1.00 89.50 93 LYS A C 1
ATOM 671 O O . LYS A 1 93 ? 3.051 -2.330 -11.868 1.00 89.50 93 LYS A O 1
ATOM 676 N N . LEU A 1 94 ? 2.746 -3.634 -10.050 1.00 90.00 94 LEU A N 1
ATOM 677 C CA . LEU A 1 94 ? 3.438 -2.756 -9.103 1.00 90.00 94 LEU A CA 1
ATOM 678 C C . LEU A 1 94 ? 4.951 -2.979 -9.148 1.00 90.00 94 LEU A C 1
ATOM 680 O O . LEU A 1 94 ? 5.725 -2.028 -9.050 1.00 90.00 94 LEU A O 1
ATOM 684 N N . THR A 1 95 ? 5.371 -4.227 -9.350 1.00 89.62 95 THR A N 1
ATOM 685 C CA . THR A 1 95 ? 6.771 -4.623 -9.482 1.00 89.62 95 THR A CA 1
ATOM 686 C C . THR A 1 95 ? 6.948 -5.643 -10.615 1.00 89.62 95 THR A C 1
ATOM 688 O O . THR A 1 95 ? 6.006 -6.339 -11.007 1.00 89.62 95 THR A O 1
ATOM 691 N N . PRO A 1 96 ? 8.176 -5.824 -11.133 1.00 89.88 96 PRO A N 1
ATOM 692 C CA . PRO A 1 96 ? 8.471 -6.914 -12.064 1.00 89.88 96 PRO A CA 1
ATOM 693 C C . PRO A 1 96 ? 8.294 -8.319 -11.460 1.00 89.88 96 PRO A C 1
ATOM 695 O O . PRO A 1 96 ? 8.252 -9.293 -12.207 1.00 89.88 96 PRO A O 1
ATOM 698 N N . LYS A 1 97 ? 8.219 -8.435 -10.126 1.00 90.81 97 LYS A N 1
ATOM 699 C CA . LYS A 1 97 ? 8.225 -9.701 -9.374 1.00 90.81 97 LYS A CA 1
ATOM 700 C C . LYS A 1 97 ? 6.912 -9.953 -8.629 1.00 90.81 97 LYS A C 1
ATOM 702 O O . LYS A 1 97 ? 6.894 -10.726 -7.673 1.00 90.81 97 LYS A O 1
ATOM 707 N N . ASP A 1 98 ? 5.810 -9.351 -9.078 1.00 93.31 98 ASP A N 1
ATOM 708 C CA . ASP A 1 98 ? 4.516 -9.440 -8.390 1.00 93.31 98 ASP A CA 1
ATOM 709 C C . ASP A 1 98 ? 4.057 -10.886 -8.148 1.00 93.31 98 ASP A C 1
ATOM 711 O O . ASP A 1 98 ? 3.505 -11.189 -7.093 1.00 93.31 98 ASP A O 1
ATOM 715 N N . ASP A 1 99 ? 4.320 -11.794 -9.094 1.00 93.69 99 ASP A N 1
ATOM 716 C CA . ASP A 1 99 ? 3.975 -13.215 -8.961 1.00 93.69 99 ASP A CA 1
ATOM 717 C C . ASP A 1 99 ? 4.709 -13.896 -7.800 1.00 93.69 99 ASP A C 1
ATOM 719 O O . ASP A 1 99 ? 4.111 -14.681 -7.061 1.00 93.69 99 ASP A O 1
ATOM 723 N N . VAL A 1 100 ? 5.993 -13.574 -7.619 1.00 93.44 100 VAL A N 1
ATOM 724 C CA . VAL A 1 100 ? 6.827 -14.128 -6.546 1.00 93.44 100 VAL A CA 1
ATOM 725 C C . VAL A 1 100 ? 6.390 -13.558 -5.203 1.00 93.44 100 VAL A C 1
ATOM 727 O O . VAL A 1 100 ? 6.201 -14.317 -4.256 1.00 93.44 100 VAL A O 1
ATOM 730 N N . ILE A 1 101 ? 6.173 -12.241 -5.134 1.00 94.00 101 ILE A N 1
ATOM 731 C CA . ILE A 1 101 ? 5.720 -11.567 -3.911 1.00 94.00 101 ILE A CA 1
ATOM 732 C C . ILE A 1 101 ? 4.373 -12.143 -3.468 1.00 94.00 101 ILE A C 1
ATOM 734 O O . ILE A 1 101 ? 4.244 -12.564 -2.323 1.00 94.00 101 ILE A O 1
ATOM 738 N N . TYR A 1 102 ? 3.399 -12.239 -4.379 1.00 95.06 102 TYR A N 1
ATOM 739 C CA . TYR A 1 102 ? 2.074 -12.776 -4.069 1.00 95.06 102 TYR A CA 1
ATOM 740 C C . TYR A 1 102 ? 2.127 -14.230 -3.592 1.00 95.06 102 TYR A C 1
ATOM 742 O O . TYR A 1 102 ? 1.520 -14.574 -2.578 1.00 95.06 102 TYR A O 1
ATOM 750 N N . SER A 1 103 ? 2.877 -15.079 -4.299 1.00 95.50 103 SER A N 1
ATOM 751 C CA . SER A 1 103 ? 2.982 -16.503 -3.964 1.00 95.50 103 SER A CA 1
ATOM 752 C C . SER A 1 103 ? 3.646 -16.716 -2.604 1.00 95.50 103 SER A C 1
ATOM 754 O O . SER A 1 103 ? 3.163 -17.513 -1.802 1.00 95.50 103 SER A O 1
ATOM 756 N N . SER A 1 104 ? 4.726 -15.986 -2.315 1.00 94.56 104 SER A N 1
ATOM 757 C CA . SER A 1 104 ? 5.402 -16.042 -1.016 1.00 94.56 104 SER A CA 1
ATOM 758 C C . SER A 1 104 ? 4.526 -15.480 0.101 1.00 94.56 104 SER A C 1
ATOM 760 O O . SER A 1 104 ? 4.432 -16.094 1.161 1.00 94.56 104 SER A O 1
ATOM 762 N N . PHE A 1 105 ? 3.839 -14.361 -0.143 1.00 95.38 105 PHE A N 1
ATOM 763 C CA . PHE A 1 105 ? 2.929 -13.748 0.822 1.00 95.38 105 PHE A CA 1
ATOM 764 C C . PHE A 1 105 ? 1.789 -14.696 1.205 1.00 95.38 105 PHE A C 1
ATOM 766 O O . PHE A 1 105 ? 1.590 -14.954 2.385 1.00 95.38 105 PHE A O 1
ATOM 773 N N . ARG A 1 106 ? 1.086 -15.287 0.231 1.00 95.06 106 ARG A N 1
ATOM 774 C CA . ARG A 1 106 ? -0.016 -16.225 0.508 1.00 95.06 106 ARG A CA 1
ATOM 775 C C . ARG A 1 106 ? 0.442 -17.567 1.075 1.00 95.06 106 ARG A C 1
ATOM 777 O O . ARG A 1 106 ? -0.357 -18.253 1.704 1.00 95.06 106 ARG A O 1
ATOM 784 N N . LYS A 1 107 ? 1.709 -17.941 0.883 1.00 95.00 107 LYS A N 1
ATOM 785 C CA . LYS A 1 107 ? 2.302 -19.115 1.532 1.00 95.00 107 LYS A CA 1
ATOM 786 C C . LYS A 1 107 ? 2.566 -18.870 3.019 1.00 95.00 107 LYS A C 1
ATOM 788 O O . LYS A 1 107 ? 2.283 -19.751 3.822 1.00 95.00 107 LYS A O 1
ATOM 793 N N . GLU A 1 108 ? 3.114 -17.708 3.363 1.00 93.19 108 GLU A N 1
ATOM 794 C CA . GLU A 1 108 ? 3.467 -17.359 4.746 1.00 93.19 108 GLU A CA 1
ATOM 795 C C . GLU A 1 108 ? 2.246 -16.884 5.553 1.00 93.19 108 GLU A C 1
ATOM 797 O O . GLU A 1 108 ? 2.083 -17.217 6.725 1.00 93.19 108 GLU A O 1
ATOM 802 N N . PHE A 1 109 ? 1.345 -16.152 4.897 1.00 93.75 109 PHE A N 1
ATOM 803 C CA . PHE A 1 109 ? 0.167 -15.520 5.485 1.00 93.75 109 PHE A CA 1
ATOM 804 C C . PHE A 1 109 ? -1.118 -15.928 4.733 1.00 93.75 109 PHE A C 1
ATOM 806 O O . PHE A 1 109 ? -1.772 -15.086 4.109 1.00 93.75 109 PHE A O 1
ATOM 813 N N . PRO A 1 110 ? -1.507 -17.218 4.757 1.00 92.69 110 PRO A N 1
ATOM 814 C CA . PRO A 1 110 ? -2.650 -17.714 3.988 1.00 92.69 110 PRO A CA 1
ATOM 815 C C . PRO A 1 110 ? -3.969 -17.046 4.396 1.00 92.69 110 PRO A C 1
ATOM 817 O O . PRO A 1 110 ? -4.721 -16.600 3.529 1.00 92.69 110 PRO A O 1
ATOM 820 N N . ASP A 1 111 ? -4.196 -16.892 5.701 1.00 90.88 111 ASP A N 1
ATOM 821 C CA . ASP A 1 111 ? -5.449 -16.385 6.275 1.00 90.88 111 ASP A CA 1
ATOM 822 C C . ASP A 1 111 ? -5.467 -14.859 6.478 1.00 90.88 111 ASP A C 1
ATOM 824 O O . ASP A 1 111 ? -6.394 -14.315 7.077 1.00 90.88 111 ASP A O 1
ATOM 828 N N . PHE A 1 112 ? -4.445 -14.141 5.999 1.00 93.31 112 PHE A N 1
ATOM 829 C CA . PHE A 1 112 ? -4.366 -12.695 6.193 1.00 93.31 112 PHE A CA 1
ATOM 830 C C . PHE A 1 112 ? -5.448 -11.970 5.389 1.00 93.31 112 PHE A C 1
ATOM 832 O O . PHE A 1 112 ? -5.584 -12.149 4.168 1.00 93.31 112 PHE A O 1
ATOM 839 N N . ASN A 1 113 ? -6.211 -11.125 6.085 1.00 93.38 113 ASN A N 1
ATOM 840 C CA . ASN A 1 113 ? -7.283 -10.343 5.491 1.00 93.38 113 ASN A CA 1
ATOM 841 C C . ASN A 1 113 ? -6.715 -9.101 4.806 1.00 93.38 113 ASN A C 1
ATOM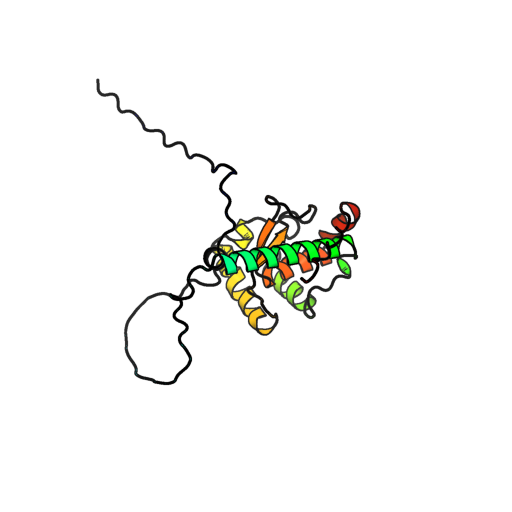 843 O O . ASN A 1 113 ? -6.325 -8.138 5.456 1.00 93.38 113 ASN A O 1
ATOM 847 N N . VAL A 1 114 ? -6.707 -9.111 3.475 1.00 94.69 114 VAL A N 1
ATOM 848 C CA . VAL A 1 114 ? -6.240 -7.974 2.674 1.00 94.69 114 VAL A CA 1
ATOM 849 C C . VAL A 1 114 ? -7.345 -6.957 2.392 1.00 94.69 114 VAL A C 1
ATOM 851 O O . VAL A 1 114 ? -7.038 -5.818 2.066 1.00 94.69 114 VAL A O 1
ATOM 854 N N . GLY A 1 115 ? -8.624 -7.313 2.539 1.00 93.06 115 GLY A N 1
ATOM 855 C CA . GLY A 1 115 ? -9.739 -6.390 2.309 1.00 93.06 115 GLY A CA 1
ATOM 856 C C . GLY A 1 115 ? -9.849 -5.334 3.407 1.00 93.06 115 GLY A C 1
ATOM 857 O O . GLY A 1 115 ? -9.899 -4.138 3.117 1.00 93.06 115 GLY A O 1
ATOM 858 N N . LYS A 1 116 ? -9.824 -5.779 4.669 1.00 94.50 116 LYS A N 1
ATOM 859 C CA . LYS A 1 116 ? -9.846 -4.915 5.857 1.00 94.50 116 LYS A CA 1
ATOM 860 C C . LYS A 1 116 ? -8.698 -5.287 6.780 1.00 94.50 116 LYS A C 1
ATOM 862 O O . LYS A 1 116 ? -8.733 -6.340 7.412 1.00 94.50 116 LYS A O 1
ATOM 867 N N . LEU A 1 117 ? -7.692 -4.424 6.830 1.00 93.25 117 LEU A N 1
ATOM 868 C CA . LEU A 1 117 ? -6.505 -4.635 7.646 1.00 93.25 117 LEU A CA 1
ATOM 869 C C . LEU A 1 117 ? -6.833 -4.427 9.123 1.00 93.25 117 LEU A C 1
ATOM 871 O O . LEU A 1 117 ? -7.553 -3.499 9.491 1.00 93.25 117 LEU A O 1
ATOM 875 N N . VAL A 1 118 ? -6.246 -5.261 9.972 1.00 90.88 118 VAL A N 1
ATOM 876 C CA . VAL A 1 118 ? -6.244 -5.061 11.419 1.00 90.88 118 VAL A CA 1
ATOM 877 C C . VAL A 1 118 ? -4.844 -4.624 11.819 1.00 90.88 118 VAL A C 1
ATOM 879 O O . VAL A 1 118 ? -3.861 -5.274 11.478 1.00 90.88 118 VAL A O 1
ATOM 882 N N . GLU A 1 119 ? -4.740 -3.523 12.560 1.00 86.12 119 GLU A N 1
ATOM 883 C CA . GLU A 1 119 ? -3.450 -2.959 12.976 1.00 86.12 119 GLU A CA 1
ATOM 884 C C . GLU A 1 119 ? -2.577 -3.979 13.731 1.00 86.12 119 GLU A C 1
ATOM 886 O O . GLU A 1 119 ? -1.369 -4.055 13.512 1.00 86.12 119 GLU A O 1
ATOM 891 N N . ASN A 1 120 ? -3.197 -4.837 14.546 1.00 87.06 120 ASN A N 1
ATOM 892 C CA . ASN A 1 120 ? -2.506 -5.895 15.282 1.00 87.06 120 ASN A CA 1
ATOM 893 C C . ASN A 1 120 ? -1.846 -6.945 14.372 1.00 87.06 120 ASN A C 1
ATOM 895 O O . ASN A 1 120 ? -0.802 -7.473 14.744 1.00 87.06 120 ASN A O 1
ATOM 899 N N . ASP A 1 121 ? -2.368 -7.211 13.173 1.00 88.75 121 ASP A N 1
ATOM 900 C CA . ASP A 1 121 ? -1.787 -8.204 12.251 1.00 88.75 121 ASP A CA 1
ATOM 901 C C . ASP A 1 121 ? -0.479 -7.714 11.601 1.00 88.75 121 ASP A C 1
ATOM 903 O O . ASP A 1 121 ? 0.231 -8.474 10.938 1.00 88.75 121 ASP A O 1
ATOM 907 N N . LEU A 1 122 ? -0.156 -6.432 11.795 1.00 86.62 122 LEU A N 1
ATOM 908 C CA . LEU A 1 122 ? 1.054 -5.783 11.296 1.00 86.62 122 LEU A CA 1
ATOM 909 C C . LEU A 1 122 ? 1.963 -5.309 12.436 1.00 86.62 122 LEU A C 1
ATOM 911 O O . LEU A 1 122 ? 3.184 -5.371 12.306 1.00 86.62 122 LEU A O 1
ATOM 915 N N . LYS A 1 123 ? 1.379 -4.847 13.549 1.00 84.88 123 LYS A N 1
ATOM 916 C CA . LYS A 1 123 ? 2.105 -4.180 14.639 1.00 84.88 123 LYS A CA 1
ATOM 917 C C . LYS A 1 123 ? 2.211 -4.981 15.937 1.00 84.88 123 LYS A C 1
ATOM 919 O O . LYS A 1 123 ? 2.976 -4.576 16.813 1.00 84.88 123 LYS A O 1
ATOM 924 N N . SER A 1 124 ? 1.480 -6.087 16.099 1.00 87.69 124 SER A N 1
ATOM 925 C CA . SER A 1 124 ? 1.640 -6.935 17.291 1.00 87.69 124 SER A CA 1
ATOM 926 C C . SER A 1 124 ? 3.049 -7.545 17.345 1.00 87.69 124 SER A C 1
ATOM 928 O O . SER A 1 124 ? 3.665 -7.738 16.294 1.00 87.69 124 SER A O 1
ATOM 930 N N . PRO A 1 125 ? 3.589 -7.848 18.540 1.00 86.69 125 PRO A N 1
ATOM 931 C CA . PRO A 1 125 ? 4.905 -8.481 18.660 1.00 86.69 125 PRO A CA 1
ATOM 932 C C . PRO A 1 125 ? 4.993 -9.776 17.838 1.00 86.69 125 PRO A C 1
ATOM 934 O O . PRO A 1 125 ? 5.916 -9.925 17.041 1.00 86.69 125 PRO A O 1
ATOM 937 N N . ASP A 1 126 ? 3.973 -10.632 17.923 1.00 87.69 126 ASP A N 1
ATOM 938 C CA . ASP A 1 126 ? 3.893 -11.888 17.169 1.00 87.69 126 ASP A CA 1
ATOM 939 C C . ASP A 1 126 ? 3.867 -11.655 15.648 1.00 87.69 126 ASP A C 1
ATOM 941 O O . ASP A 1 126 ? 4.479 -12.398 14.877 1.00 87.69 126 ASP A O 1
ATOM 945 N N . ALA A 1 127 ? 3.173 -10.606 15.188 1.00 88.06 127 ALA A N 1
ATOM 946 C CA . ALA A 1 127 ? 3.177 -10.230 13.779 1.00 88.06 127 ALA A CA 1
ATOM 947 C C . ALA A 1 127 ? 4.564 -9.758 13.333 1.00 88.06 127 ALA A C 1
ATOM 949 O O . ALA A 1 127 ? 5.035 -10.174 12.274 1.00 88.06 127 ALA A O 1
ATOM 950 N N . LYS A 1 128 ? 5.246 -8.932 14.137 1.00 85.25 128 LYS A N 1
ATOM 951 C CA . LYS A 1 128 ? 6.600 -8.455 13.821 1.00 85.25 128 LYS A CA 1
ATOM 952 C C . LYS A 1 128 ? 7.587 -9.610 13.697 1.00 85.25 128 LYS A C 1
ATOM 954 O O . LYS A 1 128 ? 8.391 -9.602 12.769 1.00 85.25 128 LYS A O 1
ATOM 959 N N . GLU A 1 129 ? 7.508 -10.615 14.566 1.00 88.69 129 GLU A N 1
ATOM 960 C CA . GLU A 1 129 ? 8.368 -11.802 14.485 1.00 88.69 129 GLU A CA 1
ATOM 961 C C . GLU A 1 129 ? 8.201 -12.576 13.170 1.00 88.69 129 GLU A C 1
ATOM 963 O O . GLU A 1 129 ? 9.179 -13.118 12.661 1.00 88.69 129 GLU A O 1
ATOM 968 N N . LYS A 1 130 ? 7.000 -12.577 12.575 1.00 89.75 130 LYS A N 1
ATOM 969 C CA . LYS A 1 130 ? 6.747 -13.193 11.259 1.00 89.75 130 LYS A CA 1
ATOM 970 C C . LYS A 1 130 ? 7.132 -12.284 10.094 1.00 89.75 130 LYS A C 1
ATOM 972 O O . LYS A 1 130 ? 7.743 -12.731 9.125 1.00 89.75 130 LYS A O 1
ATOM 977 N N . TRP A 1 131 ? 6.797 -10.997 10.177 1.00 89.50 131 TRP A N 1
ATOM 978 C CA . TRP A 1 131 ? 7.067 -10.036 9.109 1.00 89.50 131 TRP A CA 1
ATOM 979 C C . TRP A 1 131 ? 8.559 -9.733 8.950 1.00 89.50 131 TRP A C 1
ATOM 981 O O . TRP A 1 131 ? 9.016 -9.593 7.821 1.00 89.50 131 TRP A O 1
ATOM 991 N N . ARG A 1 132 ? 9.338 -9.680 10.038 1.00 87.12 132 ARG A N 1
ATOM 992 C CA . ARG A 1 132 ? 10.792 -9.427 10.005 1.00 87.12 132 ARG A CA 1
ATOM 993 C C . ARG A 1 132 ? 11.552 -10.365 9.045 1.00 87.12 132 ARG A C 1
ATOM 995 O O . ARG A 1 132 ? 12.134 -9.856 8.083 1.00 87.12 132 ARG A O 1
ATOM 1002 N N . PRO A 1 133 ? 11.545 -11.702 9.230 1.00 88.56 133 PRO A N 1
ATOM 1003 C CA . PRO A 1 133 ? 12.269 -12.616 8.346 1.00 88.56 133 PRO A CA 1
ATOM 1004 C C . PRO A 1 133 ? 11.705 -12.610 6.921 1.00 88.56 133 PRO A C 1
ATOM 1006 O O . PRO A 1 133 ? 12.469 -12.718 5.961 1.00 88.56 133 PRO A O 1
ATOM 1009 N N . PHE A 1 134 ? 10.390 -12.422 6.770 1.00 89.75 134 PHE A N 1
ATOM 1010 C CA . PHE A 1 134 ? 9.752 -12.308 5.463 1.00 89.75 134 PHE A CA 1
ATOM 1011 C C . PHE A 1 134 ? 10.259 -11.083 4.687 1.00 89.75 134 PHE A C 1
ATOM 1013 O O . PHE A 1 134 ? 10.676 -11.213 3.540 1.00 89.75 134 PHE A O 1
ATOM 1020 N N . CYS A 1 135 ? 10.289 -9.902 5.310 1.00 86.56 135 CYS A N 1
ATOM 1021 C CA . CYS A 1 135 ? 10.771 -8.670 4.685 1.00 86.56 135 CYS A CA 1
ATOM 1022 C C . CYS A 1 135 ? 12.251 -8.770 4.290 1.00 86.56 135 CYS A C 1
ATOM 1024 O O . CYS A 1 135 ? 12.614 -8.373 3.182 1.00 86.56 135 CYS A O 1
ATOM 1026 N N . MET A 1 136 ? 13.094 -9.352 5.153 1.00 85.69 136 MET A N 1
ATOM 1027 C CA . MET A 1 136 ? 14.522 -9.552 4.870 1.00 85.69 136 MET A CA 1
ATOM 1028 C C . MET A 1 136 ? 14.767 -10.457 3.656 1.00 85.69 136 MET A C 1
ATOM 1030 O O . MET A 1 136 ? 15.737 -10.258 2.927 1.00 85.69 136 MET A O 1
ATOM 1034 N N . ALA A 1 137 ? 13.878 -11.417 3.380 1.00 87.69 137 ALA A N 1
ATOM 1035 C CA . ALA A 1 137 ? 13.999 -12.281 2.204 1.00 87.69 137 ALA A CA 1
ATOM 1036 C C . ALA A 1 137 ? 13.926 -11.505 0.872 1.00 87.69 137 ALA A C 1
ATOM 1038 O O . ALA A 1 137 ? 14.435 -11.982 -0.142 1.00 87.69 137 ALA A O 1
ATOM 1039 N N . PHE A 1 138 ? 13.336 -10.305 0.873 1.00 86.38 138 PHE A N 1
ATOM 1040 C CA . PHE A 1 138 ? 13.175 -9.460 -0.313 1.00 86.38 138 PHE A CA 1
ATOM 1041 C C . PHE A 1 138 ? 14.158 -8.287 -0.390 1.00 86.38 138 PHE A C 1
ATOM 1043 O O . PHE A 1 138 ? 14.110 -7.535 -1.362 1.00 86.38 138 PHE A O 1
ATOM 1050 N N . GLU A 1 139 ? 15.085 -8.157 0.561 1.00 83.94 139 GLU A N 1
ATOM 1051 C CA . GLU A 1 139 ? 16.038 -7.040 0.637 1.00 83.94 139 GLU A CA 1
ATOM 1052 C C . GLU A 1 139 ? 16.852 -6.838 -0.651 1.00 83.94 139 GLU A C 1
ATOM 1054 O O . GLU A 1 139 ? 17.070 -5.714 -1.092 1.00 83.94 139 GLU A O 1
ATOM 1059 N N . LYS A 1 140 ? 17.281 -7.932 -1.287 1.00 84.25 140 LYS A N 1
ATOM 1060 C CA . LYS A 1 140 ? 18.056 -7.891 -2.542 1.00 84.25 140 LYS A CA 1
ATOM 1061 C C . LYS A 1 140 ? 17.180 -7.864 -3.790 1.00 84.25 140 LYS A C 1
ATOM 1063 O O . LYS A 1 140 ? 17.667 -7.617 -4.890 1.00 84.25 140 LYS A O 1
ATOM 1068 N N . GLU A 1 141 ? 15.902 -8.184 -3.632 1.00 84.75 141 GLU A N 1
ATOM 1069 C CA . GLU A 1 141 ? 14.973 -8.383 -4.737 1.00 84.75 141 GLU A CA 1
ATOM 1070 C C . GLU A 1 141 ? 14.184 -7.112 -5.057 1.00 84.75 141 GLU A C 1
ATOM 1072 O O . GLU A 1 141 ? 13.808 -6.923 -6.221 1.00 84.75 141 GLU A O 1
ATOM 1077 N N . ILE A 1 142 ? 13.943 -6.279 -4.037 1.00 84.38 142 ILE A N 1
ATOM 1078 C CA . ILE A 1 142 ? 13.143 -5.057 -4.083 1.00 84.38 142 ILE A CA 1
ATOM 1079 C C . ILE A 1 142 ? 13.991 -3.877 -3.612 1.00 84.38 142 ILE A C 1
ATOM 1081 O O . ILE A 1 142 ? 14.469 -3.840 -2.481 1.00 84.38 142 ILE A O 1
ATOM 1085 N N . GLU A 1 143 ? 14.124 -2.880 -4.479 1.00 82.19 143 GLU A N 1
ATOM 1086 C CA . GLU A 1 143 ? 14.748 -1.607 -4.133 1.00 82.19 143 GLU A CA 1
ATOM 1087 C C . GLU A 1 143 ? 13.912 -0.864 -3.083 1.00 82.19 143 GLU A C 1
ATOM 1089 O O . GLU A 1 143 ? 12.681 -0.805 -3.179 1.00 82.19 143 GLU A O 1
ATOM 1094 N N . ASP A 1 144 ? 14.586 -0.289 -2.084 1.00 82.00 144 ASP A N 1
ATOM 1095 C CA . ASP A 1 144 ? 13.952 0.446 -0.988 1.00 82.00 144 ASP A CA 1
ATOM 1096 C C . ASP A 1 144 ? 12.868 -0.372 -0.252 1.00 82.00 144 ASP A C 1
ATOM 1098 O O . ASP A 1 144 ? 11.823 0.1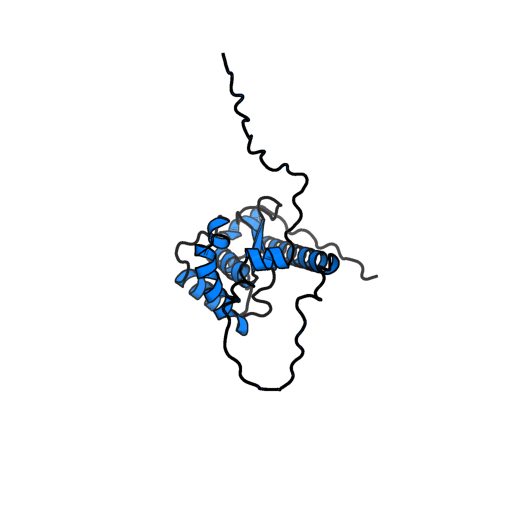63 0.128 1.00 82.00 144 ASP A O 1
ATOM 1102 N N . TYR A 1 145 ? 13.084 -1.681 -0.060 1.00 80.12 145 TYR A N 1
ATOM 1103 C CA . TYR A 1 145 ? 12.092 -2.586 0.545 1.00 80.12 145 TYR A CA 1
ATOM 1104 C C . TYR A 1 145 ? 11.577 -2.109 1.917 1.00 80.12 145 TYR A C 1
ATOM 1106 O O . TYR A 1 145 ? 10.398 -2.289 2.229 1.00 80.12 145 TYR A O 1
ATOM 1114 N N . SER A 1 146 ? 12.446 -1.481 2.716 1.00 80.00 146 SER A N 1
ATOM 1115 C CA . SER A 1 146 ? 12.168 -0.974 4.065 1.00 80.00 146 SER A CA 1
ATOM 1116 C C . SER A 1 146 ? 11.619 0.456 4.092 1.00 80.00 146 SER A C 1
ATOM 1118 O O . SER A 1 146 ? 11.311 0.969 5.167 1.00 80.00 146 SER A O 1
ATOM 1120 N N . PHE A 1 147 ? 11.460 1.109 2.936 1.00 84.50 147 PHE A N 1
ATOM 1121 C CA . PHE A 1 147 ? 10.935 2.470 2.873 1.00 84.50 147 PHE A CA 1
ATOM 1122 C C . PHE A 1 147 ? 9.493 2.527 3.389 1.00 84.50 147 PHE A C 1
ATOM 1124 O O . PHE A 1 147 ? 8.663 1.689 3.033 1.00 84.50 147 PHE A O 1
ATOM 1131 N N . ALA A 1 148 ? 9.192 3.518 4.226 1.00 86.12 148 ALA A N 1
ATOM 1132 C CA . ALA A 1 148 ? 7.877 3.667 4.829 1.00 86.12 148 ALA A CA 1
ATOM 1133 C C . ALA A 1 148 ? 6.867 4.236 3.818 1.00 86.12 148 ALA A C 1
ATOM 1135 O O . ALA A 1 148 ? 7.118 5.226 3.132 1.00 86.12 148 ALA A O 1
ATOM 1136 N N . THR A 1 149 ? 5.710 3.595 3.713 1.00 90.31 149 THR A N 1
ATOM 1137 C CA . THR A 1 149 ? 4.641 3.913 2.763 1.00 90.31 149 THR A CA 1
ATOM 1138 C C . THR A 1 149 ? 3.277 3.769 3.424 1.00 90.31 149 THR A C 1
ATOM 1140 O O . THR A 1 149 ? 3.133 3.127 4.462 1.00 90.31 149 THR A O 1
ATOM 1143 N N . LEU A 1 150 ? 2.257 4.375 2.823 1.00 92.38 150 LEU A N 1
ATOM 1144 C CA . LEU A 1 150 ? 0.894 4.351 3.342 1.00 92.38 150 LEU A CA 1
ATOM 1145 C C . LEU A 1 150 ? 0.047 3.316 2.599 1.00 92.38 150 LEU A C 1
ATOM 1147 O O . LEU A 1 150 ? -0.012 3.306 1.364 1.00 92.38 150 LEU A O 1
ATOM 1151 N N . VAL A 1 151 ? -0.681 2.495 3.353 1.00 94.50 151 VAL A N 1
ATOM 1152 C CA . VAL A 1 151 ? -1.667 1.544 2.827 1.00 94.50 151 VAL A CA 1
ATOM 1153 C C . VAL A 1 151 ? -3.040 1.820 3.432 1.00 94.50 151 VAL A C 1
ATOM 1155 O O . VAL A 1 151 ? -3.152 2.299 4.562 1.00 94.50 151 VAL A O 1
ATOM 1158 N N . ARG A 1 152 ? -4.097 1.550 2.661 1.00 95.12 152 ARG A N 1
ATOM 1159 C CA . ARG A 1 152 ? -5.475 1.740 3.128 1.00 95.12 152 ARG A CA 1
ATOM 1160 C C . ARG A 1 152 ? -5.875 0.629 4.086 1.00 95.12 152 ARG A C 1
ATOM 1162 O O . ARG A 1 152 ? -5.581 -0.531 3.796 1.00 95.12 152 ARG A O 1
ATOM 1169 N N . ILE A 1 153 ? -6.557 0.959 5.178 1.00 95.06 153 ILE A N 1
ATOM 1170 C CA . ILE A 1 153 ? -7.051 -0.040 6.137 1.00 95.06 153 ILE A CA 1
ATOM 1171 C C . ILE A 1 153 ? -8.200 -0.826 5.499 1.00 95.06 153 ILE A C 1
ATOM 1173 O O . ILE A 1 153 ? -8.096 -2.038 5.328 1.00 95.06 153 ILE A O 1
ATOM 1177 N N . ASP A 1 154 ? -9.240 -0.129 5.061 1.00 94.94 154 ASP A N 1
ATOM 1178 C CA . ASP A 1 154 ? -10.314 -0.625 4.212 1.00 94.94 154 ASP A CA 1
ATOM 1179 C C . ASP A 1 154 ? -9.975 -0.358 2.740 1.00 94.94 154 ASP A C 1
ATOM 1181 O O . ASP A 1 154 ? -9.781 0.785 2.310 1.00 94.94 154 ASP A O 1
ATOM 1185 N N . SER A 1 155 ? -9.879 -1.440 1.970 1.00 93.88 155 SER A N 1
ATOM 1186 C CA . SER A 1 155 ? -9.580 -1.410 0.536 1.00 93.88 155 SER A CA 1
ATOM 1187 C C . SER A 1 155 ? -10.632 -0.680 -0.299 1.00 93.88 155 SER A C 1
ATOM 1189 O O . SER A 1 155 ? -10.294 -0.195 -1.377 1.00 93.88 155 SER A O 1
ATOM 1191 N N . GLU A 1 156 ? -11.870 -0.586 0.196 1.00 92.56 156 GLU A N 1
ATOM 1192 C CA . GLU A 1 156 ? -13.017 -0.049 -0.536 1.00 92.56 156 GLU A CA 1
ATOM 1193 C C . GLU A 1 156 ? -13.168 1.476 -0.475 1.00 92.56 156 GLU A C 1
ATOM 1195 O O . GLU A 1 156 ? -13.951 2.030 -1.256 1.00 92.56 156 GLU A O 1
ATOM 1200 N N . ASP A 1 157 ? -12.453 2.131 0.438 1.00 92.19 157 ASP A N 1
ATOM 1201 C CA . ASP A 1 157 ? -12.533 3.570 0.697 1.00 92.19 157 ASP A CA 1
ATOM 1202 C C . ASP A 1 157 ? -11.257 4.302 0.246 1.00 92.19 157 ASP A C 1
ATOM 1204 O O . ASP A 1 157 ? -10.264 3.685 -0.139 1.00 92.19 157 ASP A O 1
ATOM 1208 N N . GLU A 1 158 ? -11.273 5.641 0.252 1.00 91.75 158 GLU A N 1
ATOM 1209 C CA . GLU A 1 158 ? -10.090 6.452 -0.071 1.00 91.75 158 GLU A CA 1
ATOM 1210 C C . GLU A 1 158 ? -9.103 6.546 1.105 1.00 91.75 158 GLU A C 1
ATOM 1212 O O . GLU A 1 158 ? -9.414 6.190 2.244 1.00 91.75 158 GLU A O 1
ATOM 1217 N N . TYR A 1 159 ? -7.889 7.035 0.835 1.00 91.12 159 TYR A N 1
ATOM 1218 C CA . TYR A 1 159 ? -6.940 7.370 1.896 1.00 91.12 159 TYR A CA 1
ATOM 1219 C C . TYR A 1 159 ? -7.499 8.512 2.756 1.00 91.12 159 TYR A C 1
ATOM 1221 O O . TYR A 1 159 ? -7.787 9.600 2.259 1.00 91.12 159 TYR A O 1
ATOM 1229 N N . SER A 1 160 ? -7.626 8.264 4.056 1.00 89.88 160 SER A N 1
ATOM 1230 C CA . SER A 1 160 ? -8.026 9.245 5.067 1.00 89.88 160 SER A CA 1
ATOM 1231 C C . SER A 1 160 ? -7.244 9.003 6.357 1.00 89.88 160 SER A C 1
ATOM 1233 O O . SER A 1 160 ? -6.644 7.942 6.518 1.00 89.88 160 SER A O 1
ATOM 1235 N N . GLU A 1 161 ? -7.252 9.953 7.292 1.00 86.06 161 GLU A N 1
ATOM 1236 C CA . GLU A 1 161 ? -6.536 9.816 8.573 1.00 86.06 161 GLU A CA 1
ATOM 1237 C C . GLU A 1 161 ? -6.940 8.542 9.338 1.00 86.06 161 GLU A C 1
ATOM 1239 O O . GLU A 1 161 ? -6.100 7.887 9.944 1.00 86.06 161 GLU A O 1
ATOM 1244 N N . SER A 1 162 ? -8.218 8.154 9.275 1.00 89.12 162 SER A N 1
ATOM 1245 C CA . SER A 1 162 ? -8.732 6.943 9.925 1.00 89.12 162 SER A CA 1
ATOM 1246 C C . SER A 1 162 ? -8.631 5.681 9.068 1.00 89.12 162 SER A C 1
ATOM 1248 O O . SER A 1 162 ? -8.787 4.590 9.604 1.00 89.12 162 SER A O 1
ATOM 1250 N N . ASN A 1 163 ? -8.422 5.814 7.754 1.00 92.81 163 ASN A N 1
ATOM 1251 C CA . ASN A 1 163 ? -8.346 4.699 6.806 1.00 92.81 163 ASN A CA 1
ATOM 1252 C C . ASN A 1 163 ? -6.922 4.464 6.282 1.00 92.81 163 ASN A C 1
ATOM 1254 O O . ASN A 1 163 ? -6.737 3.902 5.205 1.00 92.81 163 ASN A O 1
ATOM 1258 N N . THR A 1 164 ? -5.904 4.917 7.004 1.00 91.81 164 THR A N 1
ATOM 1259 C CA . THR A 1 164 ? -4.515 4.810 6.563 1.00 91.81 164 THR A CA 1
ATOM 1260 C C . THR A 1 164 ? -3.663 4.228 7.672 1.00 91.81 164 THR A C 1
ATOM 1262 O O . THR A 1 164 ? -3.754 4.646 8.822 1.00 91.81 164 THR A O 1
ATOM 1265 N N . ILE A 1 165 ? -2.809 3.278 7.311 1.00 90.62 165 ILE A N 1
ATOM 1266 C CA . ILE A 1 165 ? -1.788 2.723 8.191 1.00 90.62 165 ILE A CA 1
ATOM 1267 C C . ILE A 1 165 ? -0.433 2.793 7.494 1.00 90.62 165 ILE A C 1
ATOM 1269 O O . ILE A 1 165 ? -0.323 2.668 6.270 1.00 90.62 165 ILE A O 1
ATOM 1273 N N . LEU A 1 166 ? 0.600 3.035 8.290 1.00 89.00 166 LEU A N 1
ATOM 1274 C CA . LEU A 1 166 ? 1.969 3.075 7.821 1.00 89.00 166 LEU A CA 1
ATOM 1275 C C . LEU A 1 166 ? 2.562 1.666 7.799 1.00 89.00 166 LEU A C 1
ATOM 1277 O O . LEU A 1 166 ? 2.466 0.925 8.777 1.00 89.00 166 LEU A O 1
ATOM 1281 N N . VAL A 1 167 ? 3.179 1.314 6.679 1.00 90.88 167 VAL A N 1
ATOM 1282 C CA . VAL A 1 167 ? 3.793 0.008 6.434 1.00 90.88 167 VAL A CA 1
ATOM 1283 C C . VAL A 1 167 ? 5.081 0.166 5.637 1.00 90.88 167 VAL A C 1
ATOM 1285 O O . VAL A 1 167 ? 5.315 1.182 4.983 1.00 90.88 167 VAL A O 1
ATOM 1288 N N . THR A 1 168 ? 5.922 -0.859 5.635 1.00 89.94 168 THR A N 1
ATOM 1289 C CA . THR A 1 168 ? 7.058 -0.919 4.704 1.00 89.94 168 THR A CA 1
ATOM 1290 C C . THR A 1 168 ? 6.592 -1.091 3.263 1.00 89.94 168 THR A C 1
ATOM 1292 O O . THR A 1 168 ? 5.501 -1.595 2.989 1.00 89.94 168 THR A O 1
ATOM 1295 N N . ARG A 1 169 ? 7.450 -0.731 2.312 1.00 90.50 169 ARG A N 1
ATOM 1296 C CA . ARG A 1 169 ? 7.176 -0.874 0.884 1.00 90.50 169 ARG A CA 1
ATOM 1297 C C . ARG A 1 169 ? 6.917 -2.325 0.474 1.00 90.50 169 ARG A C 1
ATOM 1299 O O . ARG A 1 169 ? 6.027 -2.580 -0.334 1.00 90.50 169 ARG A O 1
ATOM 1306 N N . ILE A 1 170 ? 7.645 -3.285 1.049 1.00 92.31 170 ILE A N 1
ATOM 1307 C CA . ILE A 1 170 ? 7.384 -4.714 0.816 1.00 92.31 170 ILE A CA 1
ATOM 1308 C C . ILE A 1 170 ? 6.004 -5.135 1.341 1.00 92.31 170 ILE A C 1
ATOM 1310 O O . ILE A 1 170 ? 5.271 -5.818 0.626 1.00 92.31 170 ILE A O 1
ATOM 1314 N N . GLN A 1 171 ? 5.612 -4.696 2.542 1.00 92.81 171 GLN A N 1
ATOM 1315 C CA . GLN A 1 171 ? 4.278 -4.967 3.091 1.00 92.81 171 GLN A CA 1
ATOM 1316 C C . GLN A 1 171 ? 3.185 -4.346 2.216 1.00 92.81 171 GLN A C 1
ATOM 1318 O O . GLN A 1 171 ? 2.202 -5.015 1.898 1.00 92.81 171 GLN A O 1
ATOM 1323 N N . PHE A 1 172 ? 3.388 -3.106 1.761 1.00 95.25 172 PHE A N 1
ATOM 1324 C CA . PHE A 1 172 ? 2.505 -2.446 0.802 1.00 95.25 172 PHE A CA 1
ATOM 1325 C C . PHE A 1 172 ? 2.333 -3.283 -0.470 1.00 95.25 172 PHE A C 1
ATOM 1327 O O . PHE A 1 172 ? 1.201 -3.540 -0.876 1.00 95.25 172 PHE A O 1
ATOM 1334 N N . PHE A 1 173 ? 3.426 -3.770 -1.071 1.00 95.06 173 PHE A N 1
ATOM 1335 C CA . PHE A 1 173 ? 3.340 -4.616 -2.261 1.00 95.06 173 PHE A CA 1
ATOM 1336 C C . PHE A 1 173 ? 2.592 -5.918 -1.990 1.00 95.06 173 PHE A C 1
ATOM 1338 O O . PHE A 1 173 ? 1.712 -6.273 -2.767 1.00 95.06 173 PHE A O 1
ATOM 1345 N N . CYS A 1 174 ? 2.875 -6.606 -0.885 1.00 95.06 174 CYS A N 1
ATOM 1346 C CA . CYS A 1 174 ? 2.170 -7.840 -0.534 1.00 95.06 174 CYS A CA 1
ATOM 1347 C C . CYS A 1 174 ? 0.653 -7.629 -0.471 1.00 95.06 174 CYS A C 1
ATOM 1349 O O . CYS A 1 174 ? -0.106 -8.376 -1.091 1.00 95.06 174 CYS A O 1
ATOM 1351 N N . ILE A 1 175 ? 0.229 -6.575 0.229 1.00 95.75 175 ILE A N 1
ATOM 1352 C CA . ILE A 1 175 ? -1.183 -6.259 0.442 1.00 95.75 175 ILE A CA 1
ATOM 1353 C C . ILE A 1 175 ? -1.844 -5.799 -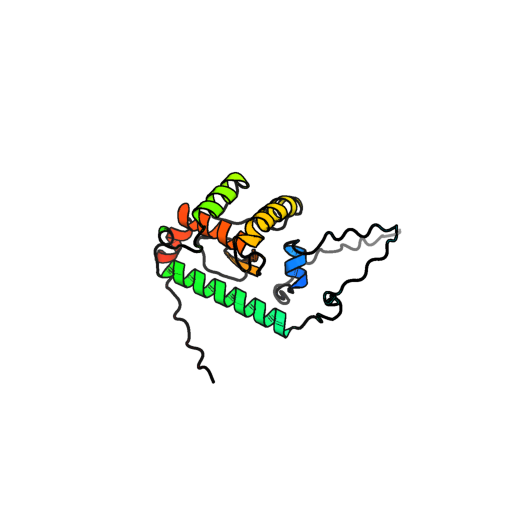0.862 1.00 95.75 175 ILE A C 1
ATOM 1355 O O . ILE A 1 175 ? -2.878 -6.341 -1.243 1.00 95.75 175 ILE A O 1
ATOM 1359 N N . GLU A 1 176 ? -1.267 -4.832 -1.579 1.00 95.75 176 GLU A N 1
ATOM 1360 C CA . GLU A 1 176 ? -1.904 -4.263 -2.774 1.00 95.75 176 GLU A CA 1
ATOM 1361 C C . GLU A 1 176 ? -1.884 -5.212 -3.975 1.00 95.75 176 GLU A C 1
ATOM 1363 O O . GLU A 1 176 ? -2.865 -5.276 -4.717 1.00 95.75 176 GLU A O 1
ATOM 1368 N N . ILE A 1 177 ? -0.832 -6.022 -4.148 1.00 95.56 177 ILE A N 1
ATOM 1369 C CA . ILE A 1 177 ? -0.827 -7.067 -5.183 1.00 95.56 177 ILE A CA 1
ATOM 1370 C C . ILE A 1 177 ? -1.933 -8.085 -4.893 1.00 95.56 177 ILE A C 1
ATOM 1372 O O . ILE A 1 177 ? -2.660 -8.476 -5.810 1.00 95.56 177 ILE A O 1
ATOM 1376 N N . ALA A 1 178 ? -2.097 -8.495 -3.632 1.00 96.12 178 ALA A N 1
ATOM 1377 C CA . ALA A 1 178 ? -3.170 -9.402 -3.246 1.00 96.12 178 ALA A CA 1
ATOM 1378 C C . ALA A 1 178 ? -4.555 -8.776 -3.470 1.00 96.12 178 ALA A C 1
ATOM 1380 O O . ALA A 1 178 ? -5.409 -9.411 -4.085 1.00 96.12 178 ALA A O 1
ATOM 1381 N N . ARG A 1 179 ? -4.757 -7.507 -3.089 1.00 95.94 179 ARG A N 1
ATOM 1382 C CA . ARG A 1 179 ? -6.006 -6.765 -3.352 1.00 95.94 179 ARG A CA 1
ATOM 1383 C C . ARG A 1 179 ? -6.356 -6.699 -4.835 1.00 95.94 179 ARG A C 1
ATOM 1385 O O . ARG A 1 179 ? -7.519 -6.887 -5.186 1.00 95.94 179 ARG A O 1
ATOM 1392 N N . ASN A 1 180 ? -5.367 -6.455 -5.694 1.00 94.81 180 ASN A N 1
ATOM 1393 C CA . ASN A 1 180 ? -5.557 -6.389 -7.143 1.00 94.81 180 ASN A CA 1
ATOM 1394 C C . ASN A 1 180 ? -5.929 -7.753 -7.736 1.00 94.81 180 ASN A C 1
ATOM 1396 O O . ASN A 1 180 ? -6.808 -7.830 -8.590 1.00 94.81 180 ASN A O 1
ATOM 1400 N N . ARG A 1 181 ? -5.283 -8.837 -7.288 1.00 93.75 181 ARG A N 1
ATOM 1401 C CA . ARG A 1 181 ? -5.553 -10.197 -7.793 1.00 93.75 181 ARG A CA 1
ATOM 1402 C C . ARG A 1 181 ? -6.878 -10.765 -7.298 1.00 93.75 181 ARG A C 1
ATOM 1404 O O . ARG A 1 181 ? -7.548 -11.476 -8.039 1.00 93.75 181 ARG A O 1
ATOM 1411 N N . GLU A 1 182 ? -7.242 -10.456 -6.061 1.00 94.19 182 GLU A N 1
ATOM 1412 C CA . GLU A 1 182 ? -8.433 -10.997 -5.398 1.00 94.19 182 GLU A CA 1
ATOM 1413 C C . GLU A 1 182 ? -9.676 -10.119 -5.590 1.00 94.19 182 GLU A C 1
ATOM 1415 O O . GLU A 1 182 ? -10.775 -10.516 -5.214 1.00 94.19 182 GLU A O 1
ATOM 1420 N N . GLY A 1 183 ? -9.522 -8.952 -6.224 1.00 92.69 183 GLY A N 1
ATOM 1421 C CA . GLY A 1 183 ? -10.628 -8.084 -6.629 1.00 92.69 183 GLY A CA 1
ATOM 1422 C C . GLY A 1 183 ? -11.134 -7.130 -5.547 1.00 92.69 183 GLY A C 1
ATOM 1423 O O . GLY A 1 183 ? -12.156 -6.477 -5.740 1.00 92.69 183 GLY A O 1
ATOM 1424 N N . PHE A 1 184 ? -10.423 -6.987 -4.426 1.00 93.69 184 PHE A N 1
ATOM 1425 C CA . PHE A 1 184 ? -10.788 -6.032 -3.370 1.00 93.69 184 PHE A CA 1
ATOM 1426 C C . PHE A 1 184 ? -10.716 -4.572 -3.849 1.00 93.69 184 PHE A C 1
ATOM 1428 O O . PHE A 1 184 ? -11.520 -3.739 -3.439 1.00 93.69 184 PHE A O 1
ATOM 1435 N N . ASN A 1 185 ? -9.805 -4.271 -4.781 1.00 93.31 185 ASN A N 1
ATOM 1436 C CA . ASN A 1 185 ? -9.667 -2.934 -5.366 1.00 93.31 185 ASN A CA 1
ATOM 1437 C C . ASN A 1 185 ? -10.634 -2.657 -6.539 1.00 93.31 185 ASN A C 1
ATOM 1439 O O . ASN A 1 185 ? -10.698 -1.518 -7.007 1.00 93.31 185 ASN A O 1
ATOM 1443 N N . ASP A 1 186 ? -11.416 -3.639 -7.011 1.00 91.31 186 ASP A N 1
ATOM 1444 C CA . ASP A 1 186 ? -12.254 -3.502 -8.220 1.00 91.31 186 ASP A CA 1
ATOM 1445 C C . ASP A 1 186 ? -13.330 -2.404 -8.063 1.00 91.31 186 ASP A C 1
ATOM 1447 O O . ASP A 1 186 ? -13.719 -1.736 -9.027 1.00 91.31 186 ASP A O 1
ATOM 1451 N N . SER A 1 187 ? -13.792 -2.174 -6.829 1.00 90.44 187 SER A N 1
ATOM 1452 C CA . SER A 1 187 ? -14.833 -1.187 -6.514 1.00 90.44 187 SER A CA 1
ATOM 1453 C C . SER A 1 187 ? -14.355 0.272 -6.620 1.00 90.44 187 SER A C 1
ATOM 1455 O O . SER A 1 187 ? -15.164 1.161 -6.910 1.00 90.44 187 SER A O 1
ATOM 1457 N N . ILE A 1 188 ? -13.048 0.529 -6.463 1.00 91.62 188 ILE A N 1
ATOM 1458 C CA . ILE A 1 188 ? -12.472 1.881 -6.363 1.00 91.62 188 ILE A CA 1
ATOM 1459 C C . ILE A 1 188 ? -12.752 2.714 -7.609 1.00 91.62 188 ILE A C 1
ATOM 1461 O O . ILE A 1 188 ? -13.203 3.854 -7.505 1.00 91.62 188 ILE A O 1
ATOM 1465 N N . ARG A 1 189 ? -12.570 2.130 -8.794 1.00 88.75 189 ARG A N 1
ATOM 1466 C CA . ARG A 1 189 ? -12.777 2.817 -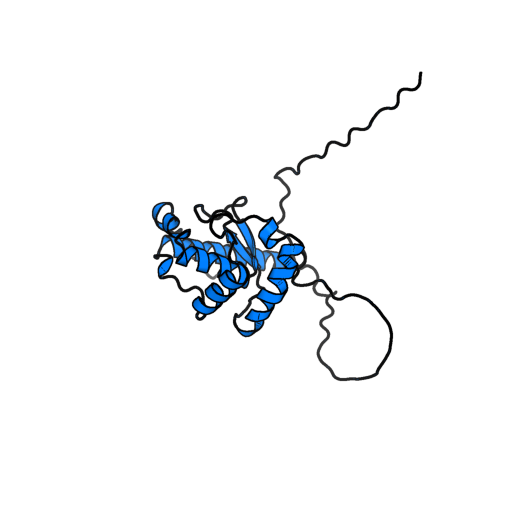10.076 1.00 88.75 189 ARG A CA 1
ATOM 1467 C C . ARG A 1 189 ? -14.221 3.276 -10.295 1.00 88.75 189 ARG A C 1
ATOM 1469 O O . ARG A 1 189 ? -14.464 4.220 -11.043 1.00 88.75 189 ARG A O 1
ATOM 1476 N N . THR A 1 190 ? -15.180 2.604 -9.665 1.00 89.19 190 THR A N 1
ATOM 1477 C CA . THR A 1 190 ? -16.601 2.961 -9.769 1.00 89.19 190 THR A CA 1
ATOM 1478 C C . THR A 1 190 ? -16.980 4.026 -8.743 1.00 89.19 190 THR A C 1
ATOM 1480 O O . THR A 1 190 ? -17.780 4.911 -9.042 1.00 89.19 190 THR A O 1
ATOM 1483 N N . LYS A 1 191 ? -16.402 3.953 -7.538 1.00 89.31 191 LYS A N 1
ATOM 1484 C CA . LYS A 1 191 ? -16.707 4.861 -6.424 1.00 89.31 191 LYS A CA 1
ATOM 1485 C C . LYS A 1 191 ? -15.988 6.210 -6.535 1.00 89.31 191 LYS A C 1
ATOM 1487 O O . LYS A 1 191 ? -16.563 7.236 -6.180 1.00 89.31 191 LYS A O 1
ATOM 1492 N N . PHE A 1 192 ? -14.758 6.224 -7.044 1.00 90.69 192 PHE A N 1
ATOM 1493 C CA . PHE A 1 192 ? -13.883 7.394 -7.016 1.00 90.69 192 PHE A CA 1
ATOM 1494 C C . PHE A 1 192 ? -13.394 7.789 -8.409 1.00 90.69 192 PHE A C 1
ATOM 1496 O O . PHE A 1 192 ? -13.315 6.980 -9.332 1.00 90.69 192 PHE A O 1
ATOM 1503 N N . LYS A 1 193 ? -13.061 9.073 -8.564 1.00 87.19 193 LYS A N 1
ATOM 1504 C CA . LYS A 1 193 ? -12.463 9.621 -9.787 1.00 87.19 193 LYS A CA 1
ATOM 1505 C C . LYS A 1 193 ? -11.012 10.015 -9.519 1.00 87.19 193 LYS A C 1
ATOM 1507 O O . LYS A 1 193 ? -10.728 10.514 -8.428 1.00 87.19 193 LYS A O 1
ATOM 1512 N N . PRO A 1 194 ? -10.110 9.857 -10.505 1.00 84.62 194 PRO A N 1
ATOM 1513 C CA . PRO A 1 194 ? -8.721 10.261 -10.338 1.00 84.62 194 PRO A CA 1
ATOM 1514 C C . PRO A 1 194 ? -8.644 11.771 -10.088 1.00 84.62 194 PRO A C 1
ATOM 1516 O O . PRO A 1 194 ? -9.266 12.565 -10.802 1.00 84.62 194 PRO A O 1
ATOM 1519 N N . LYS A 1 195 ? -7.878 12.172 -9.073 1.00 81.94 195 LYS A N 1
ATOM 1520 C CA . LYS A 1 195 ? -7.636 13.581 -8.752 1.00 81.94 195 LYS A CA 1
ATOM 1521 C C . LYS A 1 195 ? -6.535 14.104 -9.692 1.00 81.94 195 LYS A C 1
ATOM 1523 O O . LYS A 1 195 ? -5.468 13.492 -9.775 1.00 81.94 195 LYS A O 1
ATOM 1528 N N . PRO A 1 196 ? -6.754 15.210 -10.429 1.00 74.31 196 PRO A N 1
ATOM 1529 C CA . PRO A 1 196 ? -5.724 15.776 -11.292 1.00 74.31 196 PRO A CA 1
ATOM 1530 C C . PRO A 1 196 ? -4.509 16.191 -10.465 1.00 74.31 196 PRO A C 1
ATOM 1532 O O . PRO A 1 196 ? -4.642 16.945 -9.501 1.00 74.31 196 PRO A O 1
ATOM 1535 N N . ARG A 1 197 ? -3.314 15.743 -10.859 1.00 67.06 197 ARG A N 1
ATOM 1536 C CA . ARG A 1 197 ? -2.079 16.180 -10.203 1.00 67.06 197 ARG A CA 1
ATOM 1537 C C . ARG A 1 197 ? -1.869 17.666 -10.497 1.00 67.06 197 ARG A C 1
ATOM 1539 O O . ARG A 1 197 ? -1.685 18.047 -11.656 1.00 67.06 197 ARG A O 1
ATOM 1546 N N . THR A 1 198 ? -1.903 18.514 -9.473 1.00 66.38 198 THR A N 1
ATOM 1547 C CA . THR A 1 198 ? -1.550 19.930 -9.618 1.00 66.38 198 THR A CA 1
ATOM 1548 C C . THR A 1 198 ? -0.079 20.015 -10.021 1.00 66.38 198 THR A C 1
ATOM 1550 O O . THR A 1 198 ? 0.810 19.490 -9.351 1.00 66.38 198 THR A O 1
ATOM 1553 N N . LYS A 1 199 ? 0.204 20.629 -11.176 1.00 54.50 199 LYS A N 1
ATOM 1554 C CA . LYS A 1 199 ? 1.585 20.856 -11.610 1.00 54.50 199 LYS A CA 1
ATOM 1555 C C . LYS A 1 199 ? 2.220 21.837 -10.623 1.00 54.50 199 LYS A C 1
ATOM 1557 O O . LYS A 1 199 ? 1.909 23.024 -10.668 1.00 54.50 199 LYS A O 1
ATOM 1562 N N . LYS A 1 200 ? 3.101 21.364 -9.735 1.00 55.81 200 LYS A N 1
ATOM 1563 C CA . LYS A 1 200 ? 4.017 22.259 -9.019 1.00 55.81 200 LYS A CA 1
ATOM 1564 C C . LYS A 1 200 ? 4.894 22.926 -10.079 1.00 55.81 200 LYS A C 1
ATOM 1566 O O . LYS A 1 200 ? 5.657 22.242 -10.762 1.00 55.81 200 LYS A O 1
ATOM 1571 N N . ASN A 1 201 ? 4.745 24.238 -10.262 1.00 43.03 201 ASN A N 1
ATOM 1572 C CA . ASN A 1 201 ? 5.695 25.015 -11.050 1.00 43.03 201 ASN A CA 1
ATOM 1573 C C . ASN A 1 201 ? 7.075 24.809 -10.413 1.00 43.03 201 ASN A C 1
ATOM 1575 O O . ASN A 1 201 ? 7.257 25.145 -9.246 1.00 43.03 201 ASN A O 1
ATOM 1579 N N . ARG A 1 202 ? 8.023 24.222 -11.155 1.00 49.56 202 ARG A N 1
ATOM 1580 C CA . ARG A 1 202 ? 9.447 24.302 -10.804 1.00 49.56 202 ARG A CA 1
ATOM 1581 C C . ARG A 1 202 ? 9.819 25.780 -10.909 1.00 49.56 202 ARG A C 1
ATOM 1583 O O . ARG A 1 202 ? 9.938 26.278 -12.026 1.00 49.56 202 ARG A O 1
ATOM 1590 N N . GLN A 1 203 ? 9.873 26.468 -9.772 1.00 36.84 203 GLN A N 1
ATOM 1591 C CA . GLN A 1 203 ? 10.624 27.713 -9.634 1.00 36.84 203 GLN A CA 1
ATOM 1592 C C . GLN A 1 203 ? 12.075 27.363 -9.331 1.00 36.84 203 GLN A C 1
ATOM 1594 O O . GLN A 1 203 ? 12.284 26.372 -8.594 1.00 36.84 203 GLN A O 1
#

pLDDT: mean 73.22, std 23.51, range [27.86, 96.12]